Protein AF-A0A9E7B851-F1 (afdb_monomer)

Structure (mmCIF, N/CA/C/O backbone):
data_AF-A0A9E7B851-F1
#
_entry.id   AF-A0A9E7B851-F1
#
loop_
_atom_site.group_PDB
_atom_site.id
_atom_site.type_symbol
_atom_site.label_atom_id
_atom_site.label_alt_id
_atom_site.label_comp_id
_atom_site.label_asym_id
_atom_site.label_entity_id
_atom_site.label_seq_id
_atom_site.pdbx_PDB_ins_code
_atom_site.Cartn_x
_atom_site.Cartn_y
_atom_site.Cartn_z
_atom_site.occupancy
_atom_site.B_iso_or_equiv
_atom_site.auth_seq_id
_atom_site.auth_comp_id
_atom_site.auth_asym_id
_atom_site.auth_atom_id
_atom_site.pdbx_PDB_model_num
ATOM 1 N N . MET A 1 1 ? 47.899 -25.260 -92.571 1.00 43.72 1 MET A N 1
ATOM 2 C CA . MET A 1 1 ? 49.264 -25.811 -92.700 1.00 43.72 1 MET A CA 1
ATOM 3 C C . MET A 1 1 ? 50.251 -24.667 -92.902 1.00 43.72 1 MET A C 1
ATOM 5 O O . MET A 1 1 ? 50.322 -24.137 -94.000 1.00 43.72 1 MET A O 1
ATOM 9 N N . ARG A 1 2 ? 50.941 -24.254 -91.833 1.00 37.88 2 ARG A N 1
ATOM 10 C CA . ARG A 1 2 ? 52.312 -23.713 -91.815 1.00 37.88 2 ARG A CA 1
ATOM 11 C C . ARG A 1 2 ? 52.712 -23.526 -90.350 1.00 37.88 2 ARG A C 1
ATOM 13 O O . ARG A 1 2 ? 52.180 -22.683 -89.644 1.00 37.88 2 ARG A O 1
ATOM 20 N N . ILE A 1 3 ? 53.567 -24.443 -89.928 1.00 48.88 3 ILE A N 1
ATOM 21 C CA . ILE A 1 3 ? 54.342 -24.472 -88.689 1.00 48.88 3 ILE A CA 1
ATOM 22 C C . ILE A 1 3 ? 55.483 -23.463 -88.861 1.00 48.88 3 ILE A C 1
ATOM 24 O O . ILE A 1 3 ? 56.013 -23.424 -89.965 1.00 48.88 3 ILE A O 1
ATOM 28 N N . VAL A 1 4 ? 55.858 -22.703 -87.823 1.00 47.16 4 VAL A N 1
ATOM 29 C CA . VAL A 1 4 ? 57.248 -22.552 -87.331 1.00 47.16 4 VAL A CA 1
ATOM 30 C C . VAL A 1 4 ? 57.216 -21.927 -85.925 1.00 47.16 4 VAL A C 1
ATOM 32 O O . VAL A 1 4 ? 56.592 -20.903 -85.673 1.00 47.16 4 VAL A O 1
ATOM 35 N N . THR A 1 5 ? 57.899 -22.630 -85.031 1.00 54.62 5 THR A N 1
ATOM 36 C CA . THR A 1 5 ? 58.261 -22.415 -83.624 1.00 54.62 5 THR A CA 1
ATOM 37 C C . THR A 1 5 ? 59.409 -21.414 -83.425 1.00 54.62 5 THR A C 1
ATOM 39 O O . THR A 1 5 ? 60.306 -21.416 -84.259 1.00 54.62 5 THR A O 1
ATOM 42 N N . PHE A 1 6 ? 59.462 -20.701 -82.287 1.00 41.81 6 PHE A N 1
ATOM 43 C CA . PHE A 1 6 ? 60.641 -20.502 -81.393 1.00 41.81 6 PHE A CA 1
ATOM 44 C C . PHE A 1 6 ? 60.259 -19.499 -80.276 1.00 41.81 6 PHE A C 1
ATOM 46 O O . PHE A 1 6 ? 59.772 -18.416 -80.566 1.00 41.81 6 PHE A O 1
ATOM 53 N N . ALA A 1 7 ? 60.201 -19.925 -79.010 1.00 44.72 7 ALA A N 1
ATOM 54 C CA . ALA A 1 7 ? 61.268 -19.858 -77.996 1.00 44.72 7 ALA A CA 1
ATOM 55 C C . ALA A 1 7 ? 61.387 -18.482 -77.309 1.00 44.72 7 ALA A C 1
ATOM 57 O O . ALA A 1 7 ? 61.693 -17.480 -77.943 1.00 44.72 7 ALA A O 1
ATOM 58 N N . GLY A 1 8 ? 61.183 -18.459 -75.989 1.00 44.16 8 GLY A N 1
ATOM 59 C CA . GLY A 1 8 ? 61.351 -17.256 -75.174 1.00 44.16 8 GLY A CA 1
ATOM 60 C C . GLY A 1 8 ? 60.876 -17.449 -73.738 1.00 44.16 8 GLY A C 1
ATOM 61 O O . GLY A 1 8 ? 59.818 -16.965 -73.358 1.00 44.16 8 GLY A O 1
ATOM 62 N N . ILE A 1 9 ? 61.659 -18.189 -72.956 1.00 53.50 9 ILE A N 1
ATOM 63 C CA . ILE A 1 9 ? 61.587 -18.220 -71.492 1.00 53.50 9 ILE A CA 1
ATOM 64 C C . ILE A 1 9 ? 61.973 -16.827 -70.979 1.00 53.50 9 ILE A C 1
ATOM 66 O O . ILE A 1 9 ? 63.074 -16.369 -71.272 1.00 53.50 9 ILE A O 1
ATOM 70 N N . CYS A 1 10 ? 61.120 -16.178 -70.184 1.00 37.88 10 CYS A N 1
ATOM 71 C CA . CYS A 1 10 ? 61.582 -15.169 -69.233 1.00 37.88 10 CYS A CA 1
ATOM 72 C C . CYS A 1 10 ? 60.628 -15.070 -68.038 1.00 37.88 10 CYS A C 1
ATOM 74 O O . CYS A 1 10 ? 59.422 -14.886 -68.190 1.00 37.88 10 CYS A O 1
ATOM 76 N N . CYS A 1 11 ? 61.209 -15.250 -66.854 1.00 46.56 11 CYS A N 1
ATOM 77 C CA . CYS A 1 11 ? 60.605 -15.145 -65.536 1.00 46.56 11 CYS A CA 1
ATOM 78 C C . CYS A 1 11 ? 59.768 -13.878 -65.351 1.00 46.56 11 CYS A C 1
ATOM 80 O O . CYS A 1 11 ? 60.250 -12.787 -65.634 1.00 46.56 11 CYS A O 1
ATOM 82 N N . LEU A 1 12 ? 58.612 -14.015 -64.702 1.00 44.81 12 LEU A N 1
ATOM 83 C CA . LEU A 1 12 ? 58.167 -13.064 -63.682 1.00 44.81 12 LEU A CA 1
ATOM 84 C C . LEU A 1 12 ? 57.169 -13.766 -62.759 1.00 44.81 12 LEU A C 1
ATOM 86 O O . LEU A 1 12 ? 55.994 -13.947 -63.064 1.00 44.81 12 LEU A O 1
ATOM 90 N N . ILE A 1 13 ? 57.702 -14.201 -61.621 1.00 52.59 13 ILE A N 1
ATOM 91 C CA . ILE A 1 13 ? 56.947 -14.563 -60.428 1.00 52.59 13 ILE A CA 1
ATOM 92 C C . ILE A 1 13 ? 56.262 -13.275 -59.962 1.00 52.59 13 ILE A C 1
ATOM 94 O O . ILE A 1 13 ? 56.920 -12.401 -59.401 1.00 52.59 13 ILE A O 1
ATOM 98 N N . LEU A 1 14 ? 54.961 -13.135 -60.222 1.00 43.94 14 LEU A N 1
ATOM 99 C CA . LEU A 1 14 ? 54.139 -12.110 -59.587 1.00 43.94 14 LEU A CA 1
ATOM 100 C C . LEU A 1 14 ? 53.357 -12.778 -58.455 1.00 43.94 14 LEU A C 1
ATOM 102 O O . LEU A 1 14 ? 52.312 -13.396 -58.653 1.00 43.94 14 LEU A O 1
ATOM 106 N N . THR A 1 15 ? 53.934 -12.702 -57.260 1.00 55.31 15 THR A N 1
ATOM 107 C CA . THR A 1 15 ? 53.291 -13.037 -55.990 1.00 55.31 15 THR A CA 1
ATOM 108 C C . THR A 1 15 ? 52.002 -12.235 -55.837 1.00 55.31 15 THR A C 1
ATOM 110 O O . THR A 1 15 ? 52.036 -11.016 -55.668 1.00 55.31 15 THR A O 1
ATOM 113 N N . VAL A 1 16 ? 50.866 -12.929 -55.863 1.00 53.16 16 VAL A N 1
ATOM 114 C CA . VAL A 1 16 ? 49.578 -12.395 -55.419 1.00 53.16 16 VAL A CA 1
ATOM 115 C C . VAL A 1 16 ? 49.641 -12.270 -53.896 1.00 53.16 16 VAL A C 1
ATOM 117 O O . VAL A 1 16 ? 49.376 -13.226 -53.173 1.00 53.16 16 VAL A O 1
ATOM 120 N N . LEU A 1 17 ? 50.035 -11.097 -53.400 1.00 48.69 17 LEU A N 1
ATOM 121 C CA . LEU A 1 17 ? 49.740 -10.700 -52.028 1.00 48.69 17 LEU A CA 1
ATOM 122 C C . LEU A 1 17 ? 48.355 -10.057 -52.048 1.00 48.69 17 LEU A C 1
ATOM 124 O O . LEU A 1 17 ? 48.189 -8.918 -52.482 1.00 48.69 17 LEU A O 1
ATOM 128 N N . PHE A 1 18 ? 47.355 -10.823 -51.608 1.00 51.91 18 PHE A N 1
ATOM 129 C CA . PHE A 1 18 ? 46.073 -10.281 -51.181 1.00 51.91 18 PHE A CA 1
ATOM 130 C C . PHE A 1 18 ? 46.357 -9.256 -50.078 1.00 51.91 18 PHE A C 1
ATOM 132 O O . PHE A 1 18 ? 46.660 -9.609 -48.940 1.00 51.91 18 PHE A O 1
ATOM 139 N N . SER A 1 19 ? 46.323 -7.980 -50.461 1.00 49.62 19 SER A N 1
ATOM 140 C CA . SER A 1 19 ? 46.320 -6.845 -49.550 1.00 49.62 19 SER A CA 1
ATOM 141 C C . SER A 1 19 ? 45.168 -7.042 -48.573 1.00 49.62 19 SER A C 1
ATOM 143 O O . SER A 1 19 ? 44.009 -7.132 -48.979 1.00 49.62 19 SER A O 1
ATOM 145 N N . GLY A 1 20 ? 45.519 -7.187 -47.298 1.00 46.34 20 GLY A N 1
ATOM 146 C CA . GLY A 1 20 ? 44.596 -7.530 -46.232 1.00 46.34 20 GLY A CA 1
ATOM 147 C C . GLY A 1 20 ? 43.433 -6.550 -46.140 1.00 46.34 20 GLY A C 1
ATOM 148 O O . GLY A 1 20 ? 43.619 -5.336 -46.054 1.00 46.34 20 GLY A O 1
ATOM 149 N N . CYS A 1 21 ? 42.222 -7.097 -46.088 1.00 48.62 21 CYS A N 1
ATOM 150 C CA . CYS A 1 21 ? 41.137 -6.445 -45.380 1.00 48.62 21 CYS A CA 1
ATOM 151 C C . CYS A 1 21 ? 41.512 -6.435 -43.894 1.00 48.62 21 CYS A C 1
ATOM 153 O O . CYS A 1 21 ? 41.320 -7.432 -43.200 1.00 48.62 21 CYS A O 1
ATOM 155 N N . SER A 1 22 ? 42.038 -5.318 -43.392 1.00 45.19 22 SER A N 1
ATOM 156 C CA . SER A 1 22 ? 41.972 -5.027 -41.960 1.00 45.19 22 SER A CA 1
ATOM 157 C C . SER A 1 22 ? 40.518 -4.713 -41.624 1.00 45.19 22 SER A C 1
ATOM 159 O O . SER A 1 22 ? 40.107 -3.556 -41.583 1.00 45.19 22 SER A O 1
ATOM 161 N N . ALA A 1 23 ? 39.717 -5.759 -41.432 1.00 46.88 23 ALA A N 1
ATOM 162 C CA . ALA A 1 23 ? 38.494 -5.639 -40.663 1.00 46.88 23 ALA A CA 1
ATOM 163 C C . ALA A 1 23 ? 38.927 -5.350 -39.223 1.00 46.88 23 ALA A C 1
ATOM 165 O O . ALA A 1 23 ? 39.345 -6.248 -38.494 1.00 46.88 23 ALA A O 1
ATOM 166 N N . VAL A 1 24 ? 38.899 -4.073 -38.842 1.00 44.91 24 VAL A N 1
ATOM 167 C CA . VAL A 1 24 ? 38.892 -3.681 -37.435 1.00 44.91 24 VAL A CA 1
ATOM 168 C C . VAL A 1 24 ? 37.588 -4.236 -36.873 1.00 44.91 24 VAL A C 1
ATOM 170 O O . VAL A 1 24 ? 36.518 -3.665 -37.068 1.00 44.91 24 VAL A O 1
ATOM 173 N N . ILE A 1 25 ? 37.666 -5.424 -36.275 1.00 49.34 25 ILE A N 1
ATOM 174 C CA . ILE A 1 25 ? 36.605 -5.955 -35.430 1.00 49.34 25 ILE A CA 1
ATOM 175 C C . ILE A 1 25 ? 36.689 -5.123 -34.157 1.00 49.34 25 ILE A C 1
ATOM 177 O O . ILE A 1 25 ? 37.537 -5.371 -33.302 1.00 49.34 25 ILE A O 1
ATOM 181 N N . ASP A 1 26 ? 35.858 -4.089 -34.078 1.00 54.69 26 ASP A N 1
ATOM 182 C CA . ASP A 1 26 ? 35.649 -3.322 -32.856 1.00 54.69 26 ASP A CA 1
ATOM 183 C C . ASP A 1 26 ? 34.892 -4.244 -31.888 1.00 54.69 26 ASP A C 1
ATOM 185 O O . ASP A 1 26 ? 33.663 -4.321 -31.878 1.00 54.69 26 ASP A O 1
ATOM 189 N N . ALA A 1 27 ? 35.635 -5.091 -31.172 1.00 61.50 27 ALA A N 1
ATOM 190 C CA . ALA A 1 27 ? 35.062 -5.942 -30.145 1.00 61.50 27 ALA A CA 1
ATOM 191 C C . ALA A 1 27 ? 34.561 -5.022 -29.019 1.00 61.50 27 ALA A C 1
ATOM 193 O O . ALA A 1 27 ? 35.362 -4.238 -28.500 1.00 61.50 27 ALA A O 1
ATOM 194 N N . PRO A 1 28 ? 33.274 -5.080 -28.628 1.00 58.03 28 PRO A N 1
ATOM 195 C CA . PRO A 1 28 ? 32.777 -4.258 -27.535 1.00 58.03 28 PRO A CA 1
ATOM 196 C C . PRO A 1 28 ? 33.608 -4.559 -26.285 1.00 58.03 28 PRO A C 1
ATOM 198 O O . PRO A 1 28 ? 33.697 -5.701 -25.834 1.00 58.03 28 PRO A O 1
ATOM 201 N N . GLY A 1 29 ? 34.283 -3.530 -25.772 1.00 56.06 29 GLY A N 1
ATOM 202 C CA . GLY A 1 29 ? 35.161 -3.658 -24.616 1.00 56.06 29 GLY A CA 1
ATOM 203 C C . GLY A 1 29 ? 34.407 -4.109 -23.353 1.00 56.06 29 GLY A C 1
ATOM 204 O O . GLY A 1 29 ? 33.181 -3.984 -23.281 1.00 56.06 29 GLY A O 1
ATOM 205 N N . PRO A 1 30 ? 35.129 -4.577 -22.318 1.00 62.88 30 PRO A N 1
ATOM 206 C CA . PRO A 1 30 ? 34.550 -5.156 -21.097 1.00 62.88 30 PRO A CA 1
ATOM 207 C C . PRO A 1 30 ? 33.534 -4.242 -20.391 1.00 62.88 30 PRO A C 1
ATOM 209 O O . PRO A 1 30 ? 32.560 -4.727 -19.826 1.00 62.88 30 PRO A O 1
ATOM 212 N N . VAL A 1 31 ? 33.701 -2.922 -20.505 1.00 60.19 31 VAL A N 1
ATOM 213 C CA . VAL A 1 31 ? 32.823 -1.912 -19.893 1.00 60.19 31 VAL A CA 1
ATOM 214 C C . VAL A 1 31 ? 31.403 -1.915 -20.483 1.00 60.19 31 VAL A C 1
ATOM 216 O O . VAL A 1 31 ? 30.434 -1.688 -19.762 1.00 60.19 31 VAL A O 1
ATOM 219 N N . VAL A 1 32 ? 31.252 -2.175 -21.788 1.00 65.00 32 VAL A N 1
ATOM 220 C CA . VAL A 1 32 ? 29.928 -2.203 -22.444 1.00 65.00 32 VAL A CA 1
ATOM 221 C C . VAL A 1 32 ? 29.164 -3.461 -22.032 1.00 65.00 32 VAL A C 1
ATOM 223 O O . VAL A 1 32 ? 27.986 -3.383 -21.693 1.00 65.00 32 VAL A O 1
ATOM 226 N N . VAL A 1 33 ? 29.862 -4.598 -21.974 1.00 68.25 33 VAL A N 1
ATOM 227 C CA . VAL A 1 33 ? 29.297 -5.891 -21.559 1.00 68.25 33 VAL A CA 1
ATOM 228 C C . VAL A 1 33 ? 28.869 -5.868 -20.089 1.00 68.25 33 VAL A C 1
ATOM 230 O O . VAL A 1 33 ? 27.808 -6.381 -19.747 1.00 68.25 33 VAL A O 1
ATOM 233 N N . GLU A 1 34 ? 29.655 -5.241 -19.213 1.00 63.16 34 GLU A N 1
ATOM 234 C CA . GLU A 1 34 ? 29.337 -5.124 -17.786 1.00 63.16 34 GLU A CA 1
ATOM 235 C C . GLU A 1 34 ? 28.078 -4.280 -17.541 1.00 63.16 34 GLU A C 1
ATOM 237 O O . GLU A 1 34 ? 27.190 -4.693 -16.795 1.00 63.16 34 GLU A O 1
ATOM 242 N N . LYS A 1 35 ? 27.942 -3.146 -18.240 1.00 66.06 35 LYS A N 1
ATOM 243 C CA . LYS A 1 35 ? 26.763 -2.277 -18.127 1.00 66.06 35 LYS A CA 1
ATOM 244 C C . LYS A 1 35 ? 25.499 -2.912 -18.710 1.00 66.06 35 LYS A C 1
ATOM 246 O O . LYS A 1 35 ? 24.412 -2.728 -18.169 1.00 66.06 35 LYS A O 1
ATOM 251 N N . GLU A 1 36 ? 25.629 -3.660 -19.801 1.00 68.69 36 GLU A N 1
ATOM 252 C CA . GLU A 1 36 ? 24.503 -4.384 -20.389 1.00 68.69 36 GLU A CA 1
ATOM 253 C C . GLU A 1 36 ? 24.043 -5.529 -19.475 1.00 68.69 36 GLU A C 1
ATOM 255 O O . GLU A 1 36 ? 22.854 -5.635 -19.173 1.00 68.69 36 GLU A O 1
ATOM 260 N N . ASN A 1 37 ? 24.973 -6.303 -18.910 1.00 69.94 37 ASN A N 1
ATOM 261 C CA . ASN A 1 37 ? 24.654 -7.340 -17.926 1.00 69.94 37 ASN A CA 1
ATOM 262 C C . ASN A 1 37 ? 24.003 -6.768 -16.654 1.00 69.94 37 ASN A C 1
ATOM 264 O O . ASN A 1 37 ? 23.058 -7.364 -16.136 1.00 69.94 37 ASN A O 1
ATOM 268 N N . ALA A 1 38 ? 24.445 -5.592 -16.192 1.00 74.25 38 ALA A N 1
ATOM 269 C CA . ALA A 1 38 ? 23.885 -4.918 -15.019 1.00 74.25 38 ALA A CA 1
ATOM 270 C C . ALA A 1 38 ? 22.396 -4.550 -15.170 1.00 74.25 38 ALA A C 1
ATOM 272 O O . ALA A 1 38 ? 21.693 -4.441 -14.170 1.00 74.25 38 ALA A O 1
ATOM 273 N N . ILE A 1 39 ? 21.891 -4.397 -16.400 1.00 78.62 39 ILE A N 1
ATOM 274 C CA . ILE A 1 39 ? 20.470 -4.125 -16.684 1.00 78.62 39 ILE A CA 1
ATOM 275 C C . ILE A 1 39 ? 19.708 -5.422 -17.001 1.00 78.62 39 ILE A C 1
ATOM 277 O O . ILE A 1 39 ? 18.550 -5.581 -16.604 1.00 78.62 39 ILE A O 1
ATOM 281 N N . GLN A 1 40 ? 20.346 -6.361 -17.705 1.00 85.62 40 GLN A N 1
ATOM 282 C CA . GLN A 1 40 ? 19.715 -7.615 -18.126 1.00 85.62 40 GLN A CA 1
ATOM 283 C C . GLN A 1 40 ? 19.398 -8.548 -16.952 1.00 85.62 40 GLN A C 1
ATOM 285 O O . GLN A 1 40 ? 18.350 -9.195 -16.948 1.00 85.62 40 GLN A O 1
ATOM 290 N N . GLU A 1 41 ? 20.262 -8.617 -15.940 1.00 88.81 41 GLU A N 1
ATOM 291 C CA . GLU A 1 41 ? 20.046 -9.516 -14.800 1.00 88.81 41 GLU A CA 1
ATOM 292 C C . GLU A 1 41 ? 18.863 -9.099 -13.900 1.00 88.81 41 GLU A C 1
ATOM 294 O O . GLU A 1 41 ? 18.019 -9.956 -13.594 1.00 88.81 41 GLU A O 1
ATOM 299 N N . PRO A 1 42 ? 18.688 -7.808 -13.540 1.00 93.62 42 PRO A N 1
ATOM 300 C CA . PRO A 1 42 ? 17.473 -7.347 -12.870 1.00 93.62 42 PRO A CA 1
ATOM 301 C C . PRO A 1 42 ? 16.205 -7.621 -13.680 1.00 93.62 42 PRO A C 1
ATOM 303 O O . PRO A 1 42 ? 15.234 -8.147 -13.138 1.00 93.62 42 PRO A O 1
ATOM 306 N N . ARG A 1 43 ? 16.226 -7.339 -14.988 1.00 96.06 43 ARG A N 1
ATOM 307 C CA . ARG A 1 43 ? 15.095 -7.575 -15.897 1.00 96.06 43 ARG A CA 1
ATOM 308 C C . ARG A 1 43 ? 14.634 -9.033 -15.866 1.00 96.06 43 ARG A C 1
ATOM 310 O O . ARG A 1 43 ? 13.482 -9.292 -15.525 1.00 96.06 43 ARG A O 1
ATOM 317 N N . LYS A 1 44 ? 15.540 -9.986 -16.121 1.00 96.25 44 LYS A N 1
ATOM 318 C CA . LYS A 1 44 ? 15.226 -11.428 -16.078 1.00 96.25 44 LYS A CA 1
ATOM 319 C C . LYS A 1 44 ? 14.683 -11.855 -14.717 1.00 96.25 44 LYS A C 1
ATOM 321 O O . LYS A 1 44 ? 13.782 -12.689 -14.626 1.00 96.25 44 LYS A O 1
ATOM 326 N N . THR A 1 45 ? 15.237 -11.292 -13.643 1.00 97.38 45 THR A N 1
ATOM 327 C CA . THR A 1 45 ? 14.783 -11.577 -12.279 1.00 97.38 45 THR A CA 1
ATOM 328 C C . THR A 1 45 ? 13.339 -11.125 -12.073 1.00 97.38 45 THR A C 1
ATOM 330 O O . THR A 1 45 ? 12.531 -11.902 -11.563 1.00 97.38 45 THR A O 1
ATOM 333 N N . ILE A 1 46 ? 12.997 -9.909 -12.502 1.00 98.25 46 ILE A N 1
ATOM 334 C CA . ILE A 1 46 ? 11.644 -9.351 -12.392 1.00 98.25 46 ILE A CA 1
ATOM 335 C C . ILE A 1 46 ? 10.659 -10.154 -13.251 1.00 98.25 46 ILE A C 1
ATOM 337 O O . ILE A 1 46 ? 9.605 -10.548 -12.755 1.00 98.25 46 ILE A O 1
ATOM 341 N N . GLU A 1 47 ? 11.015 -10.474 -14.497 1.00 98.12 47 GLU A N 1
ATOM 342 C CA . GLU A 1 47 ? 10.192 -11.292 -15.402 1.00 98.12 47 GLU A CA 1
ATOM 343 C C . GLU A 1 47 ? 9.863 -12.660 -14.796 1.00 98.12 47 GLU A C 1
ATOM 345 O O . GLU A 1 47 ? 8.705 -13.085 -14.783 1.00 98.12 47 GLU A O 1
ATOM 350 N N . ARG A 1 48 ? 10.865 -13.333 -14.219 1.00 98.44 48 ARG A N 1
ATOM 351 C CA . ARG A 1 48 ? 10.667 -14.608 -13.523 1.00 98.44 48 ARG A CA 1
ATOM 352 C C . ARG A 1 48 ? 9.712 -14.460 -12.336 1.00 98.44 48 ARG A C 1
ATOM 354 O O . ARG A 1 48 ? 8.794 -15.263 -12.189 1.00 98.44 48 ARG A O 1
ATOM 361 N N . LEU A 1 49 ? 9.891 -13.433 -11.504 1.00 98.56 49 LEU A N 1
ATOM 362 C CA . LEU A 1 49 ? 9.024 -13.187 -10.345 1.00 98.56 49 LEU A CA 1
ATOM 363 C C . LEU A 1 49 ? 7.579 -12.875 -10.761 1.00 98.56 49 LEU A C 1
ATOM 365 O O . LEU A 1 49 ? 6.638 -13.334 -10.109 1.00 98.56 49 LEU A O 1
ATOM 369 N N . LEU A 1 50 ? 7.387 -12.148 -11.865 1.00 97.94 50 LEU A N 1
ATOM 370 C CA . LEU A 1 50 ? 6.071 -11.906 -12.456 1.00 97.94 50 LEU A CA 1
ATOM 371 C C . LEU A 1 50 ? 5.425 -13.210 -12.945 1.00 97.94 50 LEU A C 1
ATOM 373 O O . LEU A 1 50 ? 4.243 -13.435 -12.660 1.00 97.94 50 LEU A O 1
ATOM 377 N N . ALA A 1 51 ? 6.184 -14.078 -13.618 1.00 97.62 51 ALA A N 1
ATOM 378 C CA . ALA A 1 51 ? 5.710 -15.383 -14.085 1.00 97.62 51 ALA A CA 1
ATOM 379 C C . ALA A 1 51 ? 5.312 -16.314 -12.925 1.00 97.62 51 ALA A C 1
ATOM 381 O O . ALA A 1 51 ? 4.311 -17.021 -13.008 1.00 97.62 51 ALA A O 1
ATOM 382 N N . GLU A 1 52 ? 6.037 -16.255 -11.807 1.00 97.38 52 GLU A N 1
ATOM 383 C CA . GLU A 1 52 ? 5.721 -16.981 -10.567 1.00 97.38 52 GLU A CA 1
ATOM 384 C C . GLU A 1 52 ? 4.523 -16.387 -9.801 1.00 97.38 52 GLU A C 1
ATOM 386 O O . GLU A 1 52 ? 4.075 -16.953 -8.806 1.00 97.38 52 GLU A O 1
ATOM 391 N N . GLY A 1 53 ? 4.018 -15.220 -10.214 1.00 95.31 53 GLY A N 1
ATOM 392 C CA . GLY A 1 53 ? 2.975 -14.487 -9.493 1.00 95.31 53 GLY A CA 1
ATOM 393 C C . GLY A 1 53 ? 3.451 -13.821 -8.200 1.00 95.31 53 GLY A C 1
ATOM 394 O O . GLY A 1 53 ? 2.634 -13.308 -7.436 1.00 95.31 53 GLY A O 1
ATOM 395 N N . SER A 1 54 ? 4.764 -13.768 -7.969 1.00 97.50 54 SER A N 1
ATOM 396 C CA . SER A 1 54 ? 5.395 -13.132 -6.811 1.00 97.50 54 SER A CA 1
ATOM 397 C C . SER A 1 54 ? 5.475 -11.610 -6.982 1.00 97.50 54 SER A C 1
ATOM 399 O O . SER A 1 54 ? 6.559 -11.029 -6.984 1.00 97.50 54 SER A O 1
ATOM 401 N N . LEU A 1 55 ? 4.321 -10.953 -7.123 1.00 98.06 55 LEU A N 1
ATOM 402 C CA . LEU A 1 55 ? 4.227 -9.534 -7.485 1.00 98.06 55 LEU A CA 1
ATOM 403 C C . LEU A 1 55 ? 4.960 -8.601 -6.511 1.00 98.06 55 LEU A C 1
ATOM 405 O O . LEU A 1 55 ? 5.661 -7.699 -6.953 1.00 98.06 55 LEU A O 1
ATOM 409 N N . VAL A 1 56 ? 4.853 -8.840 -5.201 1.00 98.19 56 VAL A N 1
ATOM 410 C CA . VAL A 1 56 ? 5.545 -8.014 -4.194 1.00 98.19 56 VAL A CA 1
ATOM 411 C C . VAL A 1 56 ? 7.060 -8.104 -4.352 1.00 98.19 56 VAL A C 1
ATOM 413 O O . VAL A 1 56 ? 7.737 -7.086 -4.385 1.00 98.19 56 VAL A O 1
ATOM 416 N N . LYS A 1 57 ? 7.587 -9.314 -4.565 1.00 98.50 57 LYS A N 1
ATOM 417 C CA . LYS A 1 57 ? 9.020 -9.507 -4.813 1.00 98.50 57 LYS A CA 1
ATOM 418 C C . LYS A 1 57 ? 9.457 -8.873 -6.133 1.00 98.50 57 LYS A C 1
ATOM 420 O O . LYS A 1 57 ? 10.572 -8.379 -6.218 1.00 98.50 57 LYS A O 1
ATOM 425 N N . ALA A 1 58 ? 8.606 -8.911 -7.161 1.00 98.56 58 ALA A N 1
ATOM 426 C CA . ALA A 1 58 ? 8.883 -8.257 -8.437 1.00 98.56 58 ALA A CA 1
ATOM 427 C C . ALA A 1 58 ? 8.977 -6.729 -8.273 1.00 98.56 58 ALA A C 1
ATOM 429 O O . ALA A 1 58 ? 9.890 -6.118 -8.820 1.00 98.56 58 ALA A O 1
ATOM 430 N N . HIS A 1 59 ? 8.084 -6.132 -7.475 1.00 98.50 59 HIS A N 1
ATOM 431 C CA . HIS A 1 59 ? 8.137 -4.713 -7.105 1.00 98.50 59 HIS A CA 1
ATOM 432 C C . HIS A 1 59 ? 9.387 -4.365 -6.298 1.00 98.50 59 HIS A C 1
ATOM 434 O O . HIS A 1 59 ? 10.079 -3.415 -6.653 1.00 98.50 59 HIS A O 1
ATOM 440 N N . ASP A 1 60 ? 9.731 -5.163 -5.285 1.00 98.19 60 ASP A N 1
ATOM 441 C CA . ASP A 1 60 ? 10.958 -4.964 -4.509 1.00 98.19 60 ASP A CA 1
ATOM 442 C C . ASP A 1 60 ? 12.204 -5.037 -5.406 1.00 98.19 60 ASP A C 1
ATOM 444 O O . ASP A 1 60 ? 13.046 -4.146 -5.361 1.00 98.19 60 ASP A O 1
ATOM 448 N N . ALA A 1 61 ? 12.290 -6.039 -6.289 1.00 98.00 61 ALA A N 1
ATOM 449 C CA . ALA A 1 61 ? 13.401 -6.173 -7.231 1.00 98.00 61 ALA A CA 1
ATOM 450 C C . ALA A 1 61 ? 13.488 -4.990 -8.213 1.00 98.00 61 ALA A C 1
ATOM 452 O O . ALA A 1 61 ? 14.586 -4.529 -8.521 1.00 98.00 61 ALA A O 1
ATOM 453 N N . LEU A 1 62 ? 12.346 -4.480 -8.687 1.00 97.88 62 LEU A N 1
ATOM 454 C CA . LEU A 1 62 ? 12.289 -3.291 -9.536 1.00 97.88 62 LEU A CA 1
ATOM 455 C C . LEU A 1 62 ? 12.762 -2.039 -8.784 1.00 97.88 62 LEU A C 1
ATOM 457 O O . LEU A 1 62 ? 13.599 -1.302 -9.306 1.00 97.88 62 LEU A O 1
ATOM 461 N N . ARG A 1 63 ? 12.269 -1.815 -7.558 1.00 97.44 63 ARG A N 1
ATOM 462 C CA . ARG A 1 63 ? 12.707 -0.709 -6.691 1.00 97.44 63 ARG A CA 1
ATOM 463 C C . ARG A 1 63 ? 14.212 -0.751 -6.486 1.00 97.44 63 ARG A C 1
ATOM 465 O O . ARG A 1 63 ? 14.874 0.268 -6.651 1.00 97.44 63 ARG A O 1
ATOM 472 N N . ASP A 1 64 ? 14.734 -1.915 -6.117 1.00 96.25 64 ASP A N 1
ATOM 473 C CA . ASP A 1 64 ? 16.144 -2.086 -5.790 1.00 96.25 64 ASP A CA 1
ATOM 474 C C . ASP A 1 64 ? 17.021 -1.858 -7.035 1.00 96.25 64 ASP A C 1
ATOM 476 O O . ASP A 1 64 ? 18.058 -1.203 -6.946 1.00 96.25 64 ASP A O 1
ATOM 480 N N . ALA A 1 65 ? 16.571 -2.300 -8.217 1.00 95.44 65 ALA A N 1
ATOM 481 C CA . ALA A 1 65 ? 17.260 -2.044 -9.481 1.00 95.44 65 ALA A CA 1
ATOM 482 C C . ALA A 1 65 ? 17.315 -0.546 -9.832 1.00 95.44 65 ALA A C 1
ATOM 484 O O . ALA A 1 65 ? 18.378 -0.046 -10.200 1.00 95.44 65 ALA A O 1
ATOM 485 N N . ILE A 1 66 ? 16.192 0.171 -9.692 1.00 94.62 66 ILE A N 1
ATOM 486 C CA . ILE A 1 66 ? 16.109 1.621 -9.954 1.00 94.62 66 ILE A CA 1
ATOM 487 C C . ILE A 1 66 ? 16.890 2.431 -8.909 1.00 94.62 66 ILE A C 1
ATOM 489 O O . ILE A 1 66 ? 17.441 3.483 -9.221 1.00 94.62 66 ILE A O 1
ATOM 493 N N . GLY A 1 67 ? 16.937 1.957 -7.661 1.00 92.19 67 GLY A N 1
ATOM 494 C CA . GLY A 1 67 ? 17.731 2.564 -6.591 1.00 92.19 67 GLY A CA 1
ATOM 495 C C . GLY A 1 67 ? 19.244 2.390 -6.760 1.00 92.19 67 GLY A C 1
ATOM 496 O O . GLY A 1 67 ? 20.005 3.099 -6.103 1.00 92.19 67 GLY A O 1
ATOM 497 N N . GLY A 1 68 ? 19.670 1.457 -7.617 1.00 89.62 68 GLY A N 1
ATOM 498 C CA . GLY A 1 68 ? 21.055 1.267 -8.037 1.00 89.62 68 GLY A CA 1
ATOM 499 C C . GLY A 1 68 ? 21.366 2.010 -9.338 1.00 89.62 68 GLY A C 1
ATOM 500 O O . GLY A 1 68 ? 21.187 3.222 -9.437 1.00 89.62 68 GLY A O 1
ATOM 501 N N . ASP A 1 69 ? 21.842 1.269 -10.341 1.00 86.38 69 ASP A N 1
ATOM 502 C CA . ASP A 1 69 ? 22.331 1.835 -11.606 1.00 86.38 69 ASP A CA 1
ATOM 503 C C . ASP A 1 69 ? 21.299 1.804 -12.747 1.00 86.38 69 ASP A C 1
ATOM 505 O O . ASP A 1 69 ? 21.522 2.408 -13.804 1.00 86.38 69 ASP A O 1
ATOM 509 N N . ALA A 1 70 ? 20.177 1.090 -12.580 1.00 90.69 70 ALA A N 1
ATOM 510 C CA . ALA A 1 70 ? 19.163 1.011 -13.622 1.00 90.69 70 ALA A CA 1
ATOM 511 C C . ALA A 1 70 ? 18.317 2.290 -13.652 1.00 90.69 70 ALA A C 1
ATOM 513 O O . ALA A 1 70 ? 17.910 2.833 -12.631 1.00 90.69 70 ALA A O 1
ATOM 514 N N . SER A 1 71 ? 17.993 2.757 -14.854 1.00 91.31 71 SER A N 1
ATOM 515 C CA . SER A 1 71 ? 17.024 3.839 -15.037 1.00 91.31 71 SER A CA 1
ATOM 516 C C . SER A 1 71 ? 15.610 3.283 -15.211 1.00 91.31 71 SER A C 1
ATOM 518 O O . SER A 1 71 ? 15.439 2.169 -15.718 1.00 91.31 71 SER A O 1
ATOM 520 N N . GLU A 1 72 ? 14.592 4.089 -14.895 1.00 91.94 72 GLU A N 1
ATOM 521 C CA . GLU A 1 72 ? 13.191 3.742 -15.179 1.00 91.94 72 GLU A CA 1
ATOM 522 C C . GLU A 1 72 ? 13.013 3.355 -16.664 1.00 91.94 72 GLU A C 1
ATOM 524 O O . GLU A 1 72 ? 12.407 2.337 -16.986 1.00 91.94 72 GLU A O 1
ATOM 529 N N . THR A 1 73 ? 13.629 4.112 -17.582 1.00 91.19 73 THR A N 1
ATOM 530 C CA . THR A 1 73 ? 13.528 3.880 -19.031 1.00 91.19 73 THR A CA 1
ATOM 531 C C . THR A 1 73 ? 14.199 2.579 -19.483 1.00 91.19 73 THR A C 1
ATOM 533 O O . THR A 1 73 ? 13.694 1.916 -20.384 1.00 91.19 73 THR A O 1
ATOM 536 N N . SER A 1 74 ? 15.315 2.169 -18.867 1.00 92.69 74 SER A N 1
ATOM 537 C CA . SER A 1 74 ? 15.995 0.908 -19.225 1.00 92.69 74 SER A CA 1
ATOM 538 C C . SER A 1 74 ? 15.215 -0.351 -18.826 1.00 92.69 74 SER A C 1
ATOM 540 O O . SER A 1 74 ? 15.470 -1.431 -19.361 1.00 92.69 74 SER A O 1
ATOM 542 N N . LEU A 1 75 ? 14.257 -0.215 -17.908 1.00 95.12 75 LEU A N 1
ATOM 543 C CA . LEU A 1 75 ? 13.387 -1.290 -17.426 1.00 95.12 75 LEU A CA 1
ATOM 544 C C . LEU A 1 75 ? 11.911 -1.027 -17.763 1.00 95.12 75 LEU A C 1
ATOM 546 O O . LEU A 1 75 ? 11.032 -1.576 -17.109 1.00 95.12 75 LEU A O 1
ATOM 550 N N . ALA A 1 76 ? 11.630 -0.188 -18.766 1.00 95.44 76 ALA A N 1
ATOM 551 C CA . ALA A 1 76 ? 10.298 0.368 -18.999 1.00 95.44 76 ALA A CA 1
ATOM 552 C C . ALA A 1 76 ? 9.175 -0.678 -19.122 1.00 95.44 76 ALA A C 1
ATOM 554 O O . ALA A 1 76 ? 8.089 -0.492 -18.586 1.00 95.44 76 ALA A O 1
ATOM 555 N N . ASP A 1 77 ? 9.446 -1.794 -19.790 1.00 95.88 77 ASP A N 1
ATOM 556 C CA . ASP A 1 77 ? 8.490 -2.875 -20.014 1.00 95.88 77 ASP A CA 1
ATOM 557 C C . ASP A 1 77 ? 8.166 -3.666 -18.742 1.00 95.88 77 ASP A C 1
ATOM 559 O O . ASP A 1 77 ? 6.999 -3.946 -18.467 1.00 95.88 77 ASP A O 1
ATOM 563 N N . VAL A 1 78 ? 9.175 -4.027 -17.944 1.00 97.56 78 VAL A N 1
ATOM 564 C CA . VAL A 1 78 ? 8.941 -4.719 -16.666 1.00 97.56 78 VAL A CA 1
ATOM 565 C C . VAL A 1 78 ? 8.382 -3.765 -15.611 1.00 97.56 78 VAL A C 1
ATOM 567 O O . VAL A 1 78 ? 7.590 -4.185 -14.772 1.00 97.56 78 VAL A O 1
ATOM 570 N N . TYR A 1 79 ? 8.724 -2.478 -15.697 1.00 98.00 79 TYR A N 1
ATOM 571 C CA . TYR A 1 79 ? 8.153 -1.416 -14.877 1.00 98.00 79 TYR A CA 1
ATOM 572 C C . TYR A 1 79 ? 6.646 -1.315 -15.090 1.00 98.00 79 TYR A C 1
ATOM 574 O O . TYR A 1 79 ? 5.874 -1.449 -14.141 1.00 98.00 79 TYR A O 1
ATOM 582 N N . GLU A 1 80 ? 6.229 -1.118 -16.344 1.00 97.94 80 GLU A N 1
ATOM 583 C CA . GLU A 1 80 ? 4.820 -1.021 -16.722 1.00 97.94 80 GLU A CA 1
ATOM 584 C C . GLU A 1 80 ? 4.040 -2.256 -16.253 1.00 97.94 80 GLU A C 1
ATOM 586 O O . GLU A 1 80 ? 2.970 -2.127 -15.659 1.00 97.94 80 GLU A O 1
ATOM 591 N N . GLN A 1 81 ? 4.595 -3.457 -16.456 1.00 98.25 81 GLN A N 1
ATOM 592 C CA . GLN A 1 81 ? 3.963 -4.706 -16.030 1.00 98.25 81 GLN A CA 1
ATOM 593 C C . GLN A 1 81 ? 3.773 -4.798 -14.513 1.00 98.25 81 GLN A C 1
ATOM 595 O O . GLN A 1 81 ? 2.700 -5.204 -14.062 1.00 98.25 81 GLN A O 1
ATOM 600 N N . VAL A 1 82 ? 4.794 -4.454 -13.722 1.00 98.62 82 VAL A N 1
ATOM 601 C CA . VAL A 1 82 ? 4.714 -4.484 -12.254 1.00 98.62 82 VAL A CA 1
ATOM 602 C C . VAL A 1 82 ? 3.661 -3.495 -11.760 1.00 98.62 82 VAL A C 1
ATOM 604 O O . VAL A 1 82 ? 2.748 -3.895 -11.035 1.00 98.62 82 VAL A O 1
ATOM 607 N N . GLU A 1 83 ? 3.744 -2.235 -12.187 1.00 98.44 83 GLU A N 1
ATOM 608 C CA . GLU A 1 83 ? 2.852 -1.167 -11.727 1.00 98.44 83 GLU A CA 1
ATOM 609 C C . GLU A 1 83 ? 1.397 -1.414 -12.137 1.00 98.44 83 GLU A C 1
ATOM 611 O O . GLU A 1 83 ? 0.502 -1.426 -11.290 1.00 98.44 83 GLU A O 1
ATOM 616 N N . ASN A 1 84 ? 1.133 -1.722 -13.410 1.00 98.50 84 ASN A N 1
ATOM 617 C CA . ASN A 1 84 ? -0.235 -1.978 -13.864 1.00 98.50 84 ASN A CA 1
ATOM 618 C C . ASN A 1 84 ? -0.833 -3.237 -13.214 1.00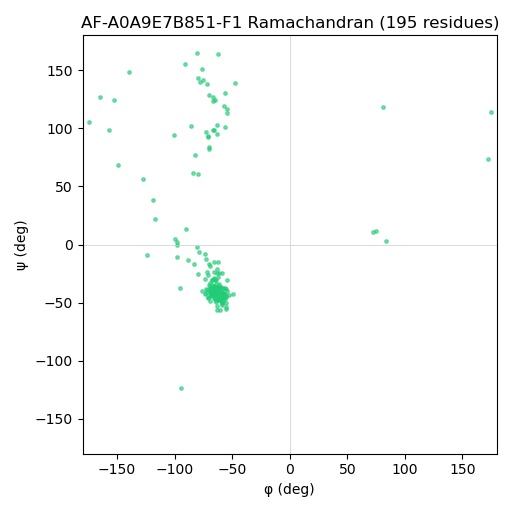 98.50 84 ASN A C 1
ATOM 620 O O . ASN A 1 84 ? -2.040 -3.290 -12.957 1.00 98.50 84 ASN A O 1
ATOM 624 N N . ARG A 1 85 ? -0.011 -4.242 -12.877 1.00 98.56 85 ARG A N 1
ATOM 625 C CA . ARG A 1 85 ? -0.482 -5.419 -12.137 1.00 98.56 85 ARG A CA 1
ATOM 626 C C . ARG A 1 85 ? -0.764 -5.103 -10.668 1.00 98.56 85 ARG A C 1
ATOM 628 O O . ARG A 1 85 ? -1.764 -5.605 -10.158 1.00 98.56 85 ARG A O 1
ATOM 635 N N . LEU A 1 86 ? 0.041 -4.265 -10.008 1.00 98.75 86 LEU A N 1
ATOM 636 C CA . LEU A 1 86 ? -0.250 -3.763 -8.657 1.00 98.75 86 LEU A CA 1
ATOM 637 C C . LEU A 1 86 ? -1.578 -3.008 -8.632 1.00 98.75 86 LEU A C 1
ATOM 639 O O . LEU A 1 86 ? -2.446 -3.342 -7.830 1.00 98.75 86 LEU A O 1
ATOM 643 N N . LEU A 1 87 ? -1.774 -2.065 -9.555 1.00 98.75 87 LEU A N 1
ATOM 644 C CA . LEU A 1 87 ? -3.016 -1.297 -9.676 1.00 98.75 87 LEU A CA 1
ATOM 645 C C . LEU A 1 87 ? -4.223 -2.206 -9.962 1.00 98.75 87 LEU A C 1
ATOM 647 O O . LEU A 1 87 ? -5.295 -2.028 -9.382 1.00 98.75 87 LEU A O 1
ATOM 651 N N . GLY A 1 88 ? -4.046 -3.235 -10.797 1.00 98.69 88 GLY A N 1
ATOM 652 C CA . GLY A 1 88 ? -5.085 -4.222 -11.090 1.00 98.69 88 GLY A CA 1
ATOM 653 C C . GLY A 1 88 ? -5.416 -5.171 -9.927 1.00 98.69 88 GLY A C 1
ATOM 654 O O . GLY A 1 88 ? -6.571 -5.577 -9.782 1.00 98.69 88 GLY A O 1
ATOM 655 N N . GLU A 1 89 ? -4.440 -5.566 -9.104 1.00 98.69 89 GLU A N 1
ATOM 656 C CA . GLU A 1 89 ? -4.688 -6.320 -7.862 1.00 98.69 89 GLU A CA 1
ATOM 657 C C . GLU A 1 89 ? -5.334 -5.428 -6.793 1.00 98.69 89 GLU A C 1
ATOM 659 O O . GLU A 1 89 ? -6.262 -5.870 -6.115 1.00 98.69 89 GLU A O 1
ATOM 664 N N . ALA A 1 90 ? -4.912 -4.164 -6.693 1.00 98.81 90 ALA A N 1
ATOM 665 C CA . ALA A 1 90 ? -5.496 -3.183 -5.787 1.00 98.81 90 ALA A CA 1
ATOM 666 C C . ALA A 1 90 ? -6.990 -2.981 -6.075 1.00 98.81 90 ALA A C 1
ATOM 668 O O . ALA A 1 90 ? -7.818 -3.200 -5.193 1.00 98.81 90 ALA A O 1
ATOM 669 N N . ALA A 1 91 ? -7.344 -2.702 -7.334 1.00 98.75 91 ALA A N 1
ATOM 670 C CA . ALA A 1 91 ? -8.734 -2.526 -7.755 1.00 98.75 91 ALA A CA 1
ATOM 671 C C . ALA A 1 91 ? -9.581 -3.797 -7.545 1.00 98.75 91 ALA A C 1
ATOM 673 O O . ALA A 1 91 ? -10.753 -3.728 -7.174 1.00 98.75 91 ALA A O 1
ATOM 674 N N . ARG A 1 92 ? -8.998 -4.989 -7.743 1.00 98.81 92 ARG A N 1
ATOM 675 C CA . ARG A 1 92 ? -9.681 -6.264 -7.458 1.00 98.81 92 ARG A CA 1
ATOM 676 C C . ARG A 1 92 ? -9.905 -6.494 -5.967 1.00 98.81 92 ARG A C 1
ATOM 678 O O . ARG A 1 92 ? -10.933 -7.062 -5.604 1.00 98.81 92 ARG A O 1
ATOM 685 N N . ALA A 1 93 ? -8.949 -6.122 -5.120 1.00 98.81 93 ALA A N 1
ATOM 686 C CA . ALA A 1 93 ? -9.098 -6.197 -3.672 1.00 98.81 93 ALA A CA 1
ATOM 687 C C . ALA A 1 93 ? -10.156 -5.198 -3.181 1.00 98.81 93 ALA A C 1
ATOM 689 O O . ALA A 1 93 ? -11.027 -5.576 -2.399 1.00 98.81 93 ALA A O 1
ATOM 690 N N . GLU A 1 94 ? -10.143 -3.975 -3.714 1.00 98.50 94 GLU A N 1
ATOM 691 C CA . GLU A 1 94 ? -11.133 -2.931 -3.437 1.00 98.50 94 GLU A CA 1
ATOM 692 C C . GLU A 1 94 ? -12.545 -3.401 -3.806 1.00 98.50 94 GLU A C 1
ATOM 694 O O . GLU A 1 94 ? -13.441 -3.385 -2.968 1.00 98.50 94 GLU A O 1
ATOM 699 N N . GLY A 1 95 ? -12.733 -3.947 -5.014 1.00 98.50 95 GLY A N 1
ATOM 700 C CA . GLY A 1 95 ? -14.025 -4.484 -5.457 1.00 98.50 95 GLY A CA 1
ATOM 701 C C . GLY A 1 95 ? -14.550 -5.665 -4.625 1.00 98.50 95 GLY A C 1
ATOM 702 O O . GLY A 1 95 ? -15.728 -6.001 -4.716 1.00 98.50 95 GLY A O 1
ATOM 703 N N . LYS A 1 96 ? -13.697 -6.293 -3.804 1.00 98.56 96 LYS A N 1
ATOM 704 C CA . LYS A 1 96 ? -14.067 -7.346 -2.841 1.00 98.56 96 LYS A CA 1
ATOM 705 C C . LYS A 1 96 ? -14.253 -6.821 -1.412 1.00 98.56 96 LYS A C 1
ATOM 707 O O . LYS A 1 96 ? -14.528 -7.616 -0.519 1.00 98.56 96 LYS A O 1
ATOM 712 N N . GLY A 1 97 ? -14.072 -5.522 -1.178 1.00 98.25 97 GLY A N 1
ATOM 713 C CA . GLY A 1 97 ? -14.100 -4.911 0.152 1.00 98.25 97 GLY A CA 1
ATOM 714 C C . GLY A 1 97 ? -12.849 -5.179 0.996 1.00 98.25 97 GLY A C 1
ATOM 715 O O . GLY A 1 97 ? -12.837 -4.898 2.191 1.00 98.25 97 GLY A O 1
ATOM 716 N N . HIS A 1 98 ? -11.776 -5.717 0.407 1.00 98.62 98 HIS A N 1
ATOM 717 C CA . HIS A 1 98 ? -10.500 -5.942 1.095 1.00 98.62 98 HIS A CA 1
ATOM 718 C C . HIS A 1 98 ? -9.646 -4.665 1.079 1.00 98.62 98 HIS A C 1
ATOM 720 O O . HIS A 1 98 ? -8.560 -4.630 0.494 1.00 98.62 98 HIS A O 1
ATOM 726 N N . PHE A 1 99 ? -10.160 -3.597 1.692 1.00 98.75 99 PHE A N 1
ATOM 727 C CA . PHE A 1 99 ? -9.571 -2.252 1.647 1.00 98.75 99 PHE A CA 1
ATOM 728 C C . PHE A 1 99 ? -8.169 -2.170 2.259 1.00 98.75 99 PHE A C 1
ATOM 730 O O . PHE A 1 99 ? -7.342 -1.380 1.814 1.00 98.75 99 PHE A O 1
ATOM 737 N N . ASP A 1 100 ? -7.853 -3.038 3.219 1.00 98.62 100 ASP A N 1
ATOM 738 C CA . ASP A 1 100 ? -6.506 -3.163 3.771 1.00 98.62 100 ASP A CA 1
ATOM 739 C C . ASP A 1 100 ? -5.504 -3.653 2.708 1.00 98.62 100 ASP A C 1
ATOM 741 O O . ASP A 1 100 ? -4.395 -3.137 2.584 1.00 98.62 100 ASP A O 1
ATOM 745 N N . THR A 1 101 ? -5.906 -4.643 1.909 1.00 98.75 101 THR A N 1
ATOM 746 C CA . THR A 1 101 ? -5.086 -5.219 0.840 1.00 98.75 101 THR A CA 1
ATOM 747 C C . THR A 1 101 ? -4.989 -4.266 -0.343 1.00 98.75 101 THR A C 1
ATOM 749 O O . THR A 1 101 ? -3.896 -4.063 -0.870 1.00 98.75 101 THR A O 1
ATOM 752 N N . ALA A 1 102 ? -6.108 -3.647 -0.722 1.00 98.88 102 ALA A N 1
ATOM 753 C CA . ALA A 1 102 ? -6.149 -2.640 -1.774 1.00 98.88 102 ALA A CA 1
ATOM 754 C C . ALA A 1 102 ? -5.227 -1.458 -1.449 1.00 98.88 102 ALA A C 1
ATOM 756 O O . ALA A 1 102 ? -4.347 -1.131 -2.245 1.00 98.88 102 ALA A O 1
ATOM 757 N N . GLY A 1 103 ? -5.352 -0.895 -0.241 1.00 98.81 103 GLY A N 1
ATOM 758 C CA . GLY A 1 103 ? -4.529 0.216 0.225 1.00 98.81 103 GLY A CA 1
ATOM 759 C C . GLY A 1 103 ? -3.034 -0.095 0.170 1.00 98.81 103 GLY A C 1
ATOM 760 O O . GLY A 1 103 ? -2.255 0.727 -0.312 1.00 98.81 103 GLY A O 1
ATOM 761 N N . ARG A 1 104 ? -2.618 -1.306 0.576 1.00 98.81 104 ARG A N 1
ATOM 762 C CA . ARG A 1 104 ? -1.211 -1.742 0.478 1.00 98.81 104 ARG A CA 1
ATOM 763 C C . ARG A 1 104 ? -0.705 -1.760 -0.964 1.00 98.81 104 ARG A C 1
ATOM 765 O O . ARG A 1 104 ? 0.373 -1.230 -1.218 1.00 98.81 104 ARG A O 1
ATOM 772 N N . PHE A 1 105 ? -1.468 -2.312 -1.907 1.00 98.88 105 PHE A N 1
ATOM 773 C CA . PHE A 1 105 ? -1.049 -2.332 -3.311 1.00 98.88 105 PHE A CA 1
ATOM 774 C C . PHE A 1 105 ? -1.025 -0.935 -3.942 1.00 98.88 105 PHE A C 1
ATOM 776 O O . PHE A 1 105 ? -0.057 -0.610 -4.628 1.00 98.88 105 PHE A O 1
ATOM 783 N N . TYR A 1 106 ? -2.010 -0.077 -3.653 1.00 98.88 106 TYR A N 1
ATOM 784 C CA . TYR A 1 106 ? -1.968 1.320 -4.093 1.00 98.88 106 TYR A CA 1
ATOM 785 C C . TYR A 1 106 ? -0.766 2.069 -3.515 1.00 98.88 106 TYR A C 1
ATOM 787 O O . TYR A 1 106 ? -0.091 2.802 -4.234 1.00 98.88 106 TYR A O 1
ATOM 795 N N . ARG A 1 107 ? -0.439 1.851 -2.235 1.00 98.75 107 ARG A N 1
ATOM 796 C CA . ARG A 1 107 ? 0.741 2.451 -1.604 1.00 98.75 107 ARG A CA 1
ATOM 797 C C . ARG A 1 107 ? 2.046 1.978 -2.243 1.00 98.75 107 ARG A C 1
ATOM 799 O O . ARG A 1 107 ? 2.953 2.792 -2.404 1.00 98.75 107 ARG A O 1
ATOM 806 N N . MET A 1 108 ? 2.154 0.698 -2.597 1.00 98.62 108 MET A N 1
ATOM 807 C CA . MET A 1 108 ? 3.327 0.173 -3.304 1.00 98.62 108 MET A CA 1
ATOM 808 C C . MET A 1 108 ? 3.502 0.837 -4.671 1.00 98.62 108 MET A C 1
ATOM 810 O O . MET A 1 108 ? 4.600 1.311 -4.961 1.00 98.62 108 MET A O 1
ATOM 814 N N . ALA A 1 109 ? 2.420 0.930 -5.451 1.00 98.56 109 ALA A N 1
ATOM 815 C CA . ALA A 1 109 ? 2.426 1.593 -6.753 1.00 98.56 109 ALA A CA 1
ATOM 816 C C . ALA A 1 109 ? 2.808 3.080 -6.632 1.00 98.56 109 ALA A C 1
ATOM 818 O O . ALA A 1 109 ? 3.688 3.581 -7.326 1.00 98.56 109 ALA A O 1
ATOM 819 N N . LEU A 1 110 ? 2.235 3.791 -5.652 1.00 98.50 110 LEU A N 1
ATOM 820 C CA . LEU A 1 110 ? 2.595 5.186 -5.385 1.00 98.50 110 LEU A CA 1
ATOM 821 C C . LEU A 1 110 ? 4.081 5.354 -5.022 1.00 98.50 110 LEU A C 1
ATOM 823 O O . LEU A 1 110 ? 4.705 6.341 -5.406 1.00 98.50 110 LEU A O 1
ATOM 827 N N . GLY A 1 111 ? 4.650 4.399 -4.280 1.00 97.56 111 GLY A N 1
ATOM 828 C CA . GLY A 1 111 ? 6.053 4.424 -3.859 1.00 97.56 111 GLY A CA 1
ATOM 829 C C . GLY A 1 111 ? 7.057 4.314 -5.011 1.00 97.56 111 GLY A C 1
ATOM 830 O O . GLY A 1 111 ? 8.185 4.781 -4.869 1.00 97.56 111 GLY A O 1
ATOM 831 N N . LEU A 1 112 ? 6.642 3.740 -6.143 1.00 96.31 112 LEU A N 1
ATOM 832 C CA . LEU A 1 112 ? 7.393 3.695 -7.397 1.00 96.31 112 LEU A CA 1
ATOM 833 C C . LEU A 1 112 ? 6.633 4.418 -8.514 1.00 96.31 112 LEU A C 1
ATOM 835 O O . LEU A 1 112 ? 6.636 3.978 -9.659 1.00 96.31 112 LEU A O 1
ATOM 839 N N . TYR A 1 113 ? 5.970 5.537 -8.234 1.00 97.75 113 TYR A N 1
ATOM 840 C CA . TYR A 1 113 ? 5.323 6.271 -9.317 1.00 97.75 113 TYR A CA 1
ATOM 841 C C . TYR A 1 113 ? 6.376 6.941 -10.238 1.00 97.75 113 TYR A C 1
ATOM 843 O O . TYR A 1 113 ? 7.267 7.636 -9.734 1.00 97.75 113 TYR A O 1
ATOM 851 N N . PRO A 1 114 ? 6.313 6.758 -11.575 1.00 96.38 114 PRO A N 1
ATOM 852 C CA . PRO A 1 114 ? 7.413 7.108 -12.471 1.00 96.38 114 PRO A CA 1
ATOM 853 C C . PRO A 1 114 ? 7.611 8.613 -12.658 1.00 96.38 114 PRO A C 1
ATOM 855 O O . PRO A 1 114 ? 6.677 9.385 -12.924 1.00 96.38 114 PRO A O 1
ATOM 858 N N . LYS A 1 115 ? 8.880 9.032 -12.653 1.00 94.56 115 LYS A N 1
ATOM 859 C CA . LYS A 1 115 ? 9.288 10.401 -13.010 1.00 94.56 115 LYS A CA 1
ATOM 860 C C . LYS A 1 115 ? 9.346 10.609 -14.521 1.00 94.56 115 LYS A C 1
ATOM 862 O O . LYS A 1 115 ? 9.175 11.739 -14.990 1.00 94.56 115 LYS A O 1
ATOM 867 N N . SER A 1 116 ? 9.549 9.547 -15.293 1.00 94.06 116 SER A N 1
ATOM 868 C CA . SER A 1 116 ? 9.484 9.571 -16.752 1.00 94.06 116 SER A CA 1
ATOM 869 C C . SER A 1 116 ? 8.063 9.853 -17.248 1.00 94.06 116 SER A C 1
ATOM 871 O O . SER A 1 116 ? 7.111 9.159 -16.892 1.00 94.06 116 SER A O 1
ATOM 873 N N . SER A 1 117 ? 7.905 10.860 -18.116 1.00 94.38 117 SER A N 1
ATOM 874 C CA . SER A 1 117 ? 6.606 11.167 -18.735 1.00 94.38 117 SER A CA 1
ATOM 875 C C . SER A 1 117 ? 6.083 10.019 -19.591 1.00 94.38 117 SER A C 1
ATOM 877 O O . SER A 1 117 ? 4.886 9.755 -19.572 1.00 94.38 117 SER A O 1
ATOM 879 N N . GLN A 1 118 ? 6.977 9.320 -20.294 1.00 93.06 118 GLN A N 1
ATOM 880 C CA . GLN A 1 118 ? 6.626 8.177 -21.129 1.00 93.06 118 GLN A CA 1
ATOM 881 C C . GLN A 1 118 ? 5.993 7.059 -20.296 1.00 93.06 118 GLN A C 1
ATOM 883 O O . GLN A 1 118 ? 4.954 6.530 -20.677 1.00 93.06 118 GLN A O 1
ATOM 888 N N . LEU A 1 119 ? 6.586 6.741 -19.142 1.00 95.69 119 LEU A N 1
ATOM 889 C CA . LEU A 1 119 ? 6.050 5.709 -18.257 1.00 95.69 119 LEU A CA 1
ATOM 890 C C . LEU A 1 119 ? 4.746 6.138 -17.598 1.00 95.69 119 LEU A C 1
ATOM 892 O O . LEU A 1 119 ? 3.827 5.333 -17.530 1.00 95.69 119 LEU A O 1
ATOM 896 N N . ARG A 1 120 ? 4.602 7.411 -17.203 1.00 96.94 120 ARG A N 1
ATOM 897 C CA . ARG A 1 120 ? 3.314 7.913 -16.694 1.00 96.94 120 ARG A CA 1
ATOM 898 C C . ARG A 1 120 ? 2.170 7.704 -17.684 1.00 96.94 120 ARG A C 1
ATOM 900 O O . ARG A 1 120 ? 1.066 7.399 -17.261 1.00 96.94 120 ARG A O 1
ATOM 907 N N . THR A 1 121 ? 2.420 7.858 -18.984 1.00 95.75 121 THR A N 1
ATOM 908 C CA . THR A 1 121 ? 1.402 7.616 -20.020 1.00 95.75 121 THR A CA 1
ATOM 909 C C . THR A 1 121 ? 1.079 6.129 -20.206 1.00 95.75 121 THR A C 1
ATOM 911 O O . THR A 1 121 ? -0.009 5.809 -20.674 1.00 95.75 121 THR A O 1
ATOM 914 N N . ALA A 1 122 ? 1.992 5.229 -19.837 1.00 96.12 122 ALA A N 1
ATOM 915 C CA . ALA A 1 122 ? 1.784 3.783 -19.908 1.00 96.12 122 ALA A CA 1
ATOM 916 C C . ALA A 1 122 ? 1.027 3.214 -18.690 1.00 96.12 122 ALA A C 1
ATOM 918 O O . ALA A 1 122 ? 0.512 2.095 -18.743 1.00 96.12 122 ALA A O 1
ATOM 919 N N . LEU A 1 123 ? 0.942 3.966 -17.588 1.00 97.69 123 LEU A N 1
ATOM 920 C CA . LEU A 1 123 ? 0.212 3.531 -16.402 1.00 97.69 123 LEU A CA 1
ATOM 921 C C . LEU A 1 123 ? -1.297 3.737 -16.549 1.00 97.69 123 LEU A C 1
ATOM 923 O O . LEU A 1 123 ? -1.767 4.741 -17.083 1.00 97.69 123 LEU A O 1
ATOM 927 N N . VAL A 1 124 ? -2.069 2.798 -15.999 1.00 97.94 124 VAL A N 1
ATOM 928 C CA . VAL A 1 124 ? -3.542 2.846 -16.018 1.00 97.94 124 VAL A CA 1
ATOM 929 C C . VAL A 1 124 ? -4.137 3.901 -15.078 1.00 97.94 124 VAL A C 1
ATOM 931 O O . VAL A 1 124 ? -5.330 4.189 -15.159 1.00 97.94 124 VAL A O 1
ATOM 934 N N . MET A 1 125 ? -3.334 4.472 -14.177 1.00 97.94 125 MET A N 1
ATOM 935 C CA . MET A 1 125 ? -3.752 5.503 -13.227 1.00 97.94 125 MET A CA 1
ATOM 936 C C . MET A 1 125 ? -2.686 6.586 -13.082 1.00 97.94 125 MET A C 1
ATOM 938 O O . MET A 1 125 ? -1.490 6.311 -13.163 1.00 97.94 125 MET A O 1
ATOM 942 N N . THR A 1 126 ? -3.135 7.814 -12.811 1.00 98.50 126 THR A N 1
ATOM 943 C CA . THR A 1 126 ? -2.243 8.920 -12.446 1.00 98.50 126 THR A CA 1
ATOM 944 C C . THR A 1 126 ? -1.855 8.859 -10.969 1.00 98.50 126 THR A C 1
ATOM 946 O O . THR A 1 126 ? -2.519 8.198 -10.168 1.00 98.50 126 THR A O 1
ATOM 949 N N . GLU A 1 127 ? -0.819 9.604 -10.585 1.00 98.56 127 GLU A N 1
ATOM 950 C CA . GLU A 1 127 ? -0.370 9.718 -9.193 1.00 98.56 127 GLU A CA 1
ATOM 951 C C . GLU A 1 127 ? -1.505 10.181 -8.273 1.00 98.56 127 GLU A C 1
ATOM 953 O O . GLU A 1 127 ? -1.721 9.629 -7.196 1.00 98.56 127 GLU A O 1
ATOM 958 N N . GLU A 1 128 ? -2.259 11.188 -8.716 1.00 98.56 128 GLU A N 1
ATOM 959 C CA . GLU A 1 128 ? -3.381 11.762 -7.977 1.00 98.56 128 GLU A CA 1
ATOM 960 C C . GLU A 1 128 ? -4.517 10.753 -7.820 1.00 98.56 128 GLU A C 1
ATOM 962 O O . GLU A 1 128 ? -5.100 10.654 -6.742 1.00 98.56 128 GLU A O 1
ATOM 967 N N . ALA A 1 129 ? -4.801 9.965 -8.861 1.00 98.62 129 ALA A N 1
ATOM 968 C CA . ALA A 1 129 ? -5.803 8.910 -8.788 1.00 98.62 129 ALA A CA 1
ATOM 969 C C . ALA A 1 129 ? -5.395 7.816 -7.788 1.00 98.62 129 ALA A C 1
ATOM 971 O O . ALA A 1 129 ? -6.240 7.324 -7.045 1.00 98.62 129 ALA A O 1
ATOM 972 N N . ILE A 1 130 ? -4.108 7.454 -7.725 1.00 98.81 130 ILE A N 1
ATOM 973 C CA . ILE A 1 130 ? -3.604 6.470 -6.753 1.00 98.81 130 ILE A CA 1
ATOM 974 C C . ILE A 1 130 ? -3.708 7.018 -5.324 1.00 98.81 130 ILE A C 1
ATOM 976 O O . ILE A 1 130 ? -4.149 6.300 -4.428 1.00 98.81 130 ILE A O 1
ATOM 980 N N . LYS A 1 131 ? -3.351 8.290 -5.102 1.00 98.75 131 LYS A N 1
ATOM 981 C CA . LYS A 1 131 ? -3.511 8.952 -3.794 1.00 98.75 131 LYS A CA 1
ATOM 982 C C . LYS A 1 131 ? -4.969 8.950 -3.341 1.00 98.75 131 LYS A C 1
ATOM 984 O O . LYS A 1 131 ? -5.245 8.531 -2.224 1.00 98.75 131 LYS A O 1
ATOM 989 N N . LEU A 1 132 ? -5.893 9.304 -4.235 1.00 98.69 132 LEU A N 1
ATOM 990 C CA . LEU A 1 132 ? -7.325 9.255 -3.943 1.00 98.69 132 LEU A CA 1
ATOM 991 C C . LEU A 1 132 ? -7.779 7.839 -3.556 1.00 98.69 132 LEU A C 1
ATOM 993 O O . LEU A 1 132 ? -8.525 7.675 -2.598 1.00 98.69 132 LEU A O 1
ATOM 997 N N . LYS A 1 133 ? -7.288 6.802 -4.244 1.00 98.81 133 LYS A N 1
ATOM 998 C CA . LYS A 1 133 ? -7.598 5.411 -3.886 1.00 98.81 133 LYS A CA 1
ATOM 999 C C . LYS A 1 133 ? -7.075 4.991 -2.513 1.00 98.81 133 LYS A C 1
ATOM 1001 O O . LYS A 1 133 ? -7.728 4.203 -1.829 1.00 98.81 133 LYS A O 1
ATOM 1006 N N . ILE A 1 134 ? -5.922 5.508 -2.091 1.00 98.88 134 ILE A N 1
ATOM 1007 C CA . ILE A 1 134 ? -5.402 5.292 -0.734 1.00 98.88 134 ILE A CA 1
ATOM 1008 C C . ILE A 1 134 ? -6.332 5.932 0.303 1.00 98.88 134 ILE A C 1
ATOM 1010 O O . ILE A 1 134 ? -6.653 5.280 1.300 1.00 98.88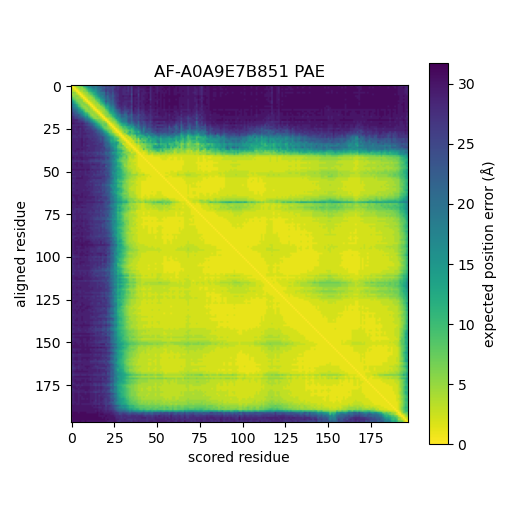 134 ILE A O 1
ATOM 1014 N N . ASP A 1 135 ? -6.790 7.160 0.048 1.00 98.69 135 ASP A N 1
ATOM 1015 C CA . ASP A 1 135 ? -7.732 7.868 0.919 1.00 98.69 135 ASP A CA 1
ATOM 1016 C C . ASP A 1 135 ? -9.062 7.104 1.025 1.00 98.69 135 ASP A C 1
ATOM 1018 O O . ASP A 1 135 ? -9.529 6.826 2.127 1.00 98.69 135 ASP A O 1
ATOM 1022 N N . GLU A 1 136 ? -9.621 6.660 -0.106 1.00 98.75 136 GLU A N 1
ATOM 1023 C CA . GLU A 1 136 ? -10.857 5.866 -0.152 1.00 98.75 136 GLU A CA 1
ATOM 1024 C C . GLU A 1 136 ? -10.7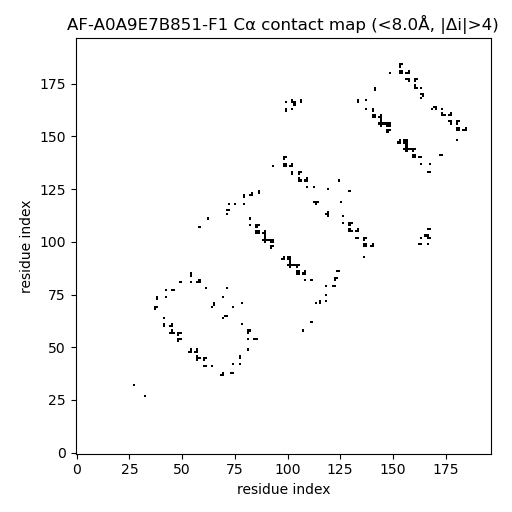38 4.559 0.653 1.00 98.75 136 GLU A C 1
ATOM 1026 O O . GLU A 1 136 ? -11.630 4.225 1.435 1.00 98.75 136 GLU A O 1
ATOM 1031 N N . CYS A 1 137 ? -9.617 3.836 0.532 1.00 98.88 137 CYS A N 1
ATOM 1032 C CA . CYS A 1 137 ? -9.381 2.620 1.317 1.00 98.88 137 CYS A CA 1
ATOM 1033 C C . CYS A 1 137 ? -9.326 2.905 2.827 1.00 98.88 137 CYS A C 1
ATOM 1035 O O . CYS A 1 137 ? -9.847 2.121 3.626 1.00 98.88 137 CYS A O 1
ATOM 1037 N N . ALA A 1 138 ? -8.690 4.008 3.232 1.00 98.81 138 ALA A N 1
ATOM 1038 C CA . ALA A 1 138 ? -8.633 4.410 4.634 1.00 98.81 138 ALA A CA 1
ATOM 1039 C C . ALA A 1 138 ? -10.021 4.808 5.157 1.00 98.81 138 ALA A C 1
ATOM 1041 O O . ALA A 1 138 ? -10.416 4.360 6.234 1.00 98.81 138 ALA A O 1
ATOM 1042 N N . ASP A 1 139 ? -10.788 5.572 4.380 1.00 98.75 139 ASP A N 1
ATOM 1043 C CA . ASP A 1 139 ? -12.136 6.011 4.736 1.00 98.75 139 ASP A CA 1
ATOM 1044 C C . ASP A 1 139 ? -13.105 4.831 4.913 1.00 98.75 139 ASP A C 1
ATOM 1046 O O . ASP A 1 139 ? -13.908 4.822 5.850 1.00 98.75 139 ASP A O 1
ATOM 1050 N N . GLU A 1 140 ? -13.024 3.801 4.068 1.00 98.81 140 GLU A N 1
ATOM 1051 C CA . GLU A 1 140 ? -13.847 2.595 4.219 1.00 98.81 140 GLU A CA 1
ATOM 1052 C C . GLU A 1 140 ? -13.483 1.788 5.475 1.00 98.81 140 GLU A C 1
ATOM 1054 O O . GLU A 1 140 ? -14.368 1.345 6.214 1.00 98.81 140 GLU A O 1
ATOM 1059 N N . LEU A 1 141 ? -12.193 1.671 5.804 1.00 98.81 141 LEU A N 1
ATOM 1060 C CA . LEU A 1 141 ? -11.767 1.068 7.072 1.00 98.81 141 LEU A CA 1
ATOM 1061 C C . LEU A 1 141 ? -12.212 1.906 8.279 1.00 98.81 141 LEU A C 1
ATOM 1063 O O . LEU A 1 141 ? -12.642 1.346 9.290 1.00 98.81 141 LEU A O 1
ATOM 1067 N N . MET A 1 142 ? -12.192 3.238 8.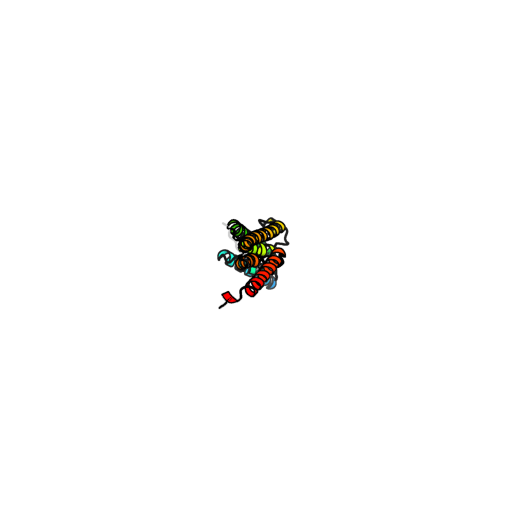175 1.00 98.75 142 MET A N 1
ATOM 1068 C CA . MET A 1 142 ? -12.726 4.117 9.218 1.00 98.75 142 MET A CA 1
ATOM 1069 C C . MET A 1 142 ? -14.214 3.870 9.456 1.00 98.75 142 MET A C 1
ATOM 1071 O O . MET A 1 142 ? -14.622 3.709 10.611 1.00 98.75 142 MET A O 1
ATOM 1075 N N . LYS A 1 143 ? -15.012 3.795 8.383 1.00 98.75 143 LYS A N 1
ATOM 1076 C CA . LYS A 1 143 ? -16.449 3.488 8.451 1.00 98.75 143 LYS A CA 1
ATOM 1077 C C . LYS A 1 143 ? -16.693 2.119 9.079 1.00 98.75 143 LYS A C 1
ATOM 1079 O O . LYS A 1 143 ? -17.533 2.017 9.969 1.00 98.75 143 LYS A O 1
ATOM 1084 N N . SER A 1 144 ? -15.938 1.098 8.672 1.00 98.31 144 SER A N 1
ATOM 1085 C CA . SER A 1 144 ? -16.056 -0.254 9.226 1.00 98.31 144 SER A CA 1
ATOM 1086 C C . SER A 1 144 ? -15.751 -0.288 10.727 1.00 98.31 144 SER A C 1
ATOM 1088 O O . SER A 1 144 ? -16.533 -0.849 11.489 1.00 98.31 144 SER A O 1
ATOM 1090 N N . GLY A 1 145 ? -14.662 0.340 11.183 1.00 98.50 145 GLY A N 1
ATOM 1091 C CA . GLY A 1 145 ? -14.332 0.374 12.614 1.00 98.50 145 GLY A CA 1
ATOM 1092 C C . GLY A 1 145 ? -15.336 1.193 13.434 1.00 98.50 145 GLY A C 1
ATOM 1093 O O . GLY A 1 145 ? -15.630 0.859 14.579 1.00 98.50 145 GLY A O 1
ATOM 1094 N N . LEU A 1 146 ? -15.945 2.224 12.834 1.00 98.69 146 LEU A N 1
ATOM 1095 C CA . LEU A 1 146 ? -16.995 3.011 13.483 1.00 98.69 146 LEU A CA 1
ATOM 1096 C C . LEU A 1 146 ? -18.270 2.196 13.757 1.00 98.69 146 LEU A C 1
ATOM 1098 O O . LEU A 1 146 ? -18.980 2.510 14.712 1.00 98.69 146 LEU A O 1
ATOM 1102 N N . VAL A 1 147 ? -18.567 1.169 12.953 1.00 98.50 147 VAL A N 1
ATOM 1103 C CA . VAL A 1 147 ? -19.680 0.243 13.226 1.00 98.50 147 VAL A CA 1
ATOM 1104 C C . VAL A 1 147 ? -19.424 -0.507 14.533 1.00 98.50 147 VAL A C 1
ATOM 1106 O O . VAL A 1 147 ? -20.210 -0.351 15.465 1.00 98.50 147 VAL A O 1
ATOM 1109 N N . ALA A 1 148 ? -18.284 -1.196 14.650 1.00 98.31 148 ALA A N 1
ATOM 1110 C CA . ALA A 1 148 ? -17.899 -1.920 15.866 1.00 98.31 148 ALA A CA 1
ATOM 1111 C C . ALA A 1 148 ? -17.853 -0.998 17.098 1.00 98.31 148 ALA A C 1
ATOM 1113 O O . ALA A 1 148 ? -18.408 -1.305 18.152 1.00 98.31 148 ALA A O 1
ATOM 1114 N N . TYR A 1 149 ? -17.290 0.203 16.935 1.00 98.44 149 TYR A N 1
ATOM 1115 C CA . TYR A 1 149 ? -17.232 1.200 18.002 1.00 98.44 149 TYR A CA 1
ATOM 1116 C C . TYR A 1 149 ? -18.630 1.582 18.521 1.00 98.44 149 TYR A C 1
ATOM 1118 O O . TYR A 1 149 ? -18.831 1.722 19.727 1.00 98.44 149 TYR A O 1
ATOM 1126 N N . ARG A 1 150 ? -19.617 1.746 17.628 1.00 97.94 150 ARG A N 1
ATOM 1127 C CA . ARG A 1 150 ? -21.007 2.080 17.998 1.00 97.94 150 ARG A CA 1
ATOM 1128 C C . ARG A 1 150 ? -21.743 0.925 18.670 1.00 97.94 150 ARG A C 1
ATOM 1130 O O . ARG A 1 150 ? -22.660 1.179 19.446 1.00 97.94 150 ARG A O 1
ATOM 1137 N N . GLU A 1 151 ? -21.341 -0.306 18.387 1.00 97.56 151 GLU A N 1
ATOM 1138 C CA . GLU A 1 151 ? -21.847 -1.512 19.049 1.00 97.56 151 GLU A CA 1
ATOM 1139 C C . GLU A 1 151 ? -21.201 -1.735 20.428 1.00 97.56 151 GLU A C 1
ATOM 1141 O O . GLU A 1 151 ? -21.635 -2.599 21.186 1.00 97.56 151 GLU A O 1
ATOM 1146 N N . GLY A 1 152 ? -20.204 -0.918 20.788 1.00 96.56 152 GLY A N 1
ATOM 1147 C CA . GLY A 1 152 ? -19.448 -1.038 22.032 1.00 96.56 152 GLY A CA 1
ATOM 1148 C C . GLY A 1 152 ? -18.297 -2.042 21.954 1.00 96.56 152 GLY A C 1
ATOM 1149 O O . GLY A 1 152 ? -17.596 -2.224 22.950 1.00 96.56 152 GLY A O 1
ATOM 1150 N N . ASP A 1 153 ? -18.058 -2.651 20.789 1.00 98.06 153 ASP A N 1
ATOM 1151 C CA . ASP A 1 153 ? -16.897 -3.505 20.548 1.00 98.06 153 ASP A CA 1
ATOM 1152 C C . ASP A 1 153 ? -15.671 -2.645 20.209 1.00 98.06 153 ASP A C 1
ATOM 1154 O O . ASP A 1 153 ? -15.266 -2.449 19.059 1.00 98.06 153 ASP A O 1
ATOM 1158 N N . LEU A 1 154 ? -15.098 -2.062 21.261 1.00 98.19 154 LEU A N 1
ATOM 1159 C CA . LEU A 1 154 ? -13.939 -1.182 21.149 1.00 98.19 154 LEU A CA 1
ATOM 1160 C C . LEU A 1 154 ? -12.685 -1.926 20.672 1.00 98.19 154 LEU A C 1
ATOM 1162 O O . LEU A 1 154 ? -11.832 -1.313 20.028 1.00 98.19 154 LEU A O 1
ATOM 1166 N N . ALA A 1 155 ? -12.561 -3.220 20.981 1.00 98.00 155 ALA A N 1
ATOM 1167 C CA . ALA A 1 155 ? -11.410 -4.023 20.584 1.00 98.00 155 ALA A CA 1
ATOM 1168 C C . ALA A 1 155 ? -11.424 -4.286 19.072 1.00 98.00 155 ALA A C 1
ATOM 1170 O O . ALA A 1 155 ? -10.411 -4.054 18.408 1.00 98.00 155 ALA A O 1
ATOM 1171 N N . GLU A 1 156 ? -12.575 -4.673 18.516 1.00 98.44 156 GLU A N 1
ATOM 1172 C CA . GLU A 1 156 ? -12.724 -4.859 17.070 1.00 98.44 156 GLU A CA 1
ATOM 1173 C C . GLU A 1 156 ? -12.567 -3.532 16.314 1.00 98.44 156 GLU A C 1
ATOM 1175 O O . GLU A 1 156 ? -11.882 -3.476 15.292 1.00 98.44 156 GLU A O 1
ATOM 1180 N N . ALA A 1 157 ? -13.107 -2.426 16.841 1.00 98.75 157 ALA A N 1
ATOM 1181 C CA . ALA A 1 157 ? -12.915 -1.104 16.240 1.00 98.75 157 ALA A CA 1
ATOM 1182 C C . ALA A 1 157 ? -11.426 -0.742 16.089 1.00 98.75 157 ALA A C 1
ATOM 1184 O O . ALA A 1 157 ? -10.987 -0.323 15.014 1.00 98.75 157 ALA A O 1
ATOM 1185 N N . VAL A 1 158 ? -10.636 -0.950 17.151 1.00 98.75 158 VAL A N 1
ATOM 1186 C CA . VAL A 1 158 ? -9.179 -0.748 17.131 1.00 98.75 158 VAL A CA 1
ATOM 1187 C C . VAL A 1 158 ? -8.519 -1.664 16.102 1.00 98.75 158 VAL A C 1
ATOM 1189 O O . VAL A 1 158 ? -7.740 -1.175 15.284 1.00 98.75 158 VAL A O 1
ATOM 1192 N N . ALA A 1 159 ? -8.858 -2.956 16.098 1.00 98.69 159 ALA A N 1
ATOM 1193 C CA . ALA A 1 159 ? -8.281 -3.928 15.173 1.00 98.69 159 ALA A CA 1
ATOM 1194 C C . ALA A 1 159 ? -8.547 -3.568 13.701 1.00 98.69 159 ALA A C 1
ATOM 1196 O O . ALA A 1 159 ? -7.684 -3.761 12.843 1.00 98.69 159 ALA A O 1
ATOM 1197 N N . VAL A 1 160 ? -9.722 -3.011 13.389 1.00 98.75 160 VAL A N 1
ATOM 1198 C CA . VAL A 1 160 ? -10.043 -2.527 12.041 1.00 98.75 160 VAL A CA 1
ATOM 1199 C C . VAL A 1 160 ? -9.225 -1.285 11.684 1.00 98.75 160 VAL A C 1
ATOM 1201 O O . VAL A 1 160 ? -8.624 -1.253 10.610 1.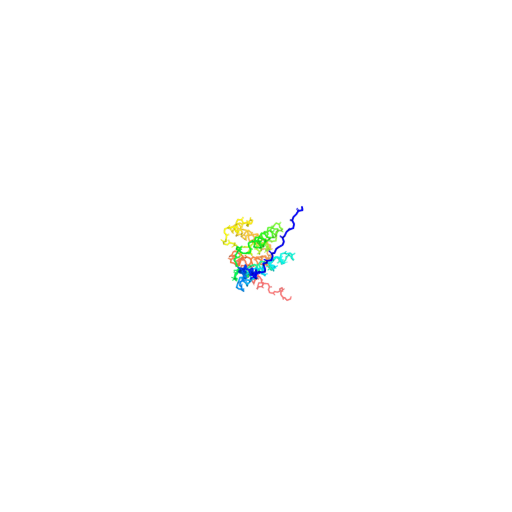00 98.75 160 VAL A O 1
ATOM 1204 N N . TRP A 1 161 ? -9.157 -0.278 12.557 1.00 98.75 161 TRP A N 1
ATOM 1205 C CA . TRP A 1 161 ? -8.419 0.958 12.268 1.00 98.75 161 TRP A CA 1
ATOM 1206 C C . TRP A 1 161 ? -6.901 0.751 12.178 1.00 98.75 161 TRP A C 1
ATOM 1208 O O . TRP A 1 161 ? -6.240 1.422 11.385 1.00 98.75 161 TRP A O 1
ATOM 1218 N N . GLU A 1 162 ? -6.337 -0.208 12.917 1.00 98.56 162 GLU A N 1
ATOM 1219 C CA . GLU A 1 162 ? -4.911 -0.559 12.840 1.00 98.56 162 GLU A CA 1
ATOM 1220 C C . GLU A 1 162 ? -4.506 -1.103 11.456 1.00 98.56 162 GLU A C 1
ATOM 1222 O O . GLU A 1 162 ? -3.344 -0.977 11.061 1.00 98.56 162 GLU A O 1
ATOM 1227 N N . LYS A 1 163 ? -5.459 -1.603 10.654 1.00 98.69 163 LYS A N 1
ATOM 1228 C CA . LYS A 1 163 ? -5.209 -2.036 9.266 1.00 98.69 163 LYS A CA 1
ATOM 1229 C C . LYS A 1 163 ? -4.823 -0.889 8.326 1.00 98.69 163 LYS A C 1
ATOM 1231 O O . LYS A 1 163 ? -4.318 -1.168 7.241 1.00 98.69 163 LYS A O 1
ATOM 1236 N N . ILE A 1 164 ? -5.039 0.372 8.720 1.00 98.81 164 ILE A N 1
ATOM 1237 C CA . ILE A 1 164 ? -4.705 1.559 7.916 1.00 98.81 164 ILE A CA 1
ATOM 1238 C C . ILE A 1 164 ? -3.198 1.850 7.949 1.00 98.81 164 ILE A C 1
ATOM 1240 O O . ILE A 1 164 ? -2.600 2.158 6.919 1.00 98.81 164 ILE A O 1
ATOM 1244 N N . ALA A 1 165 ? -2.550 1.702 9.108 1.00 98.31 165 ALA A N 1
ATOM 1245 C CA . ALA A 1 165 ? -1.155 2.103 9.306 1.00 98.31 165 ALA A CA 1
ATOM 1246 C C . ALA A 1 165 ? -0.146 1.488 8.305 1.00 98.31 165 ALA A C 1
ATOM 1248 O O . ALA A 1 165 ? 0.737 2.218 7.851 1.00 98.31 165 ALA A O 1
ATOM 1249 N N . PRO A 1 166 ? -0.268 0.210 7.879 1.00 98.12 166 PRO A N 1
ATOM 1250 C CA . PRO A 1 166 ? 0.631 -0.384 6.887 1.00 98.12 166 PRO A CA 1
ATOM 1251 C C . PRO A 1 166 ? 0.666 0.326 5.529 1.00 98.12 166 PRO A C 1
ATOM 1253 O O . PRO A 1 166 ? 1.651 0.194 4.806 1.00 98.12 166 PRO A O 1
ATOM 1256 N N . PHE A 1 167 ? -0.392 1.050 5.156 1.00 98.62 167 PHE A N 1
ATOM 1257 C CA . PHE A 1 167 ? -0.465 1.745 3.869 1.00 98.62 167 PHE A CA 1
ATOM 1258 C C . PHE A 1 167 ? -0.744 3.246 3.990 1.00 98.62 167 PHE A C 1
ATOM 1260 O O . PHE A 1 167 ? -0.643 3.964 2.996 1.00 98.62 167 PHE A O 1
ATOM 1267 N N . TYR A 1 168 ? -1.062 3.740 5.186 1.00 98.19 168 TYR A N 1
ATOM 1268 C CA . TYR A 1 168 ? -1.250 5.155 5.471 1.00 98.19 168 TYR A CA 1
ATOM 1269 C C . TYR A 1 168 ? -0.863 5.502 6.925 1.00 98.19 168 TYR A C 1
ATOM 1271 O O . TYR A 1 168 ? -1.724 5.838 7.736 1.00 98.19 168 TYR A O 1
ATOM 1279 N N . PRO A 1 169 ? 0.438 5.431 7.280 1.00 96.00 169 PRO A N 1
ATOM 1280 C CA . PRO A 1 169 ? 0.900 5.566 8.668 1.00 96.00 169 PRO A CA 1
ATOM 1281 C C . PRO A 1 169 ? 0.570 6.927 9.303 1.00 96.00 169 PRO A C 1
ATOM 1283 O O . PRO A 1 169 ? 0.242 6.997 10.486 1.00 96.00 169 PRO A O 1
ATOM 1286 N N . ASP A 1 170 ? 0.583 7.997 8.506 1.00 93.00 170 ASP A N 1
ATOM 1287 C CA . ASP A 1 170 ? 0.320 9.365 8.973 1.00 93.00 170 ASP A CA 1
ATOM 1288 C C . ASP A 1 170 ? -1.166 9.762 8.898 1.00 93.00 170 ASP A C 1
ATOM 1290 O O . ASP A 1 170 ? -1.510 10.941 9.018 1.00 93.00 170 ASP A O 1
ATOM 1294 N N . TYR A 1 171 ? -2.072 8.799 8.695 1.00 96.81 171 TYR A N 1
ATOM 1295 C CA . TYR A 1 171 ? -3.505 9.068 8.636 1.00 96.81 171 TYR A CA 1
ATOM 1296 C C . TYR A 1 171 ? -4.051 9.417 10.028 1.00 96.81 171 TYR A C 1
ATOM 1298 O O . TYR A 1 171 ? -4.417 8.564 10.836 1.00 96.81 171 TYR A O 1
ATOM 1306 N N . SER A 1 172 ? -4.088 10.717 10.319 1.00 96.12 172 SER A N 1
ATOM 1307 C CA . SER A 1 172 ? -4.495 11.269 11.617 1.00 96.12 172 SER A CA 1
ATOM 1308 C C . SER A 1 172 ? -5.828 10.715 12.163 1.00 96.12 172 SER A C 1
ATOM 1310 O O . SER A 1 172 ? -5.870 10.380 13.352 1.00 96.12 172 SER A O 1
ATOM 1312 N N . PRO A 1 173 ? -6.901 10.543 11.357 1.00 97.88 173 PRO A N 1
ATOM 1313 C CA . PRO A 1 173 ? -8.185 10.080 11.882 1.00 97.88 173 PRO A CA 1
ATOM 1314 C C . PRO A 1 173 ? -8.132 8.706 12.563 1.00 97.88 173 PRO A C 1
ATOM 1316 O O . PRO A 1 173 ? -8.706 8.553 13.643 1.00 97.88 173 PRO A O 1
ATOM 1319 N N . SER A 1 174 ? -7.415 7.728 11.998 1.00 97.81 174 SER A N 1
ATOM 1320 C CA . SER A 1 174 ? -7.309 6.392 12.605 1.00 97.81 174 SER A CA 1
ATOM 1321 C C . SER A 1 174 ? -6.492 6.431 13.893 1.00 97.81 174 SER A C 1
ATOM 1323 O O . SER A 1 174 ? -6.911 5.868 14.902 1.00 97.81 174 SER A O 1
ATOM 1325 N N . ASN A 1 175 ? -5.383 7.175 13.908 1.00 97.31 175 ASN A N 1
ATOM 1326 C CA . ASN A 1 175 ? -4.531 7.339 15.087 1.00 97.31 175 ASN A CA 1
ATOM 1327 C C . ASN A 1 175 ? -5.301 7.945 16.274 1.00 97.31 175 ASN A C 1
ATOM 1329 O O . ASN A 1 175 ? -5.184 7.476 17.410 1.00 97.31 175 ASN A O 1
ATOM 1333 N N . VAL A 1 176 ? -6.130 8.962 16.015 1.00 98.31 176 VAL A N 1
ATOM 1334 C CA . VAL A 1 176 ? -6.997 9.573 17.035 1.00 98.31 176 VAL A CA 1
ATOM 1335 C C . VAL A 1 176 ? -8.060 8.587 17.517 1.00 98.31 176 VAL A C 1
ATOM 1337 O O . VAL A 1 176 ? -8.268 8.456 18.725 1.00 98.31 176 VAL A O 1
ATOM 1340 N N . ALA A 1 177 ? -8.718 7.880 16.598 1.00 98.31 177 ALA A N 1
ATOM 1341 C CA . ALA A 1 177 ? -9.777 6.934 16.928 1.00 98.31 177 ALA A CA 1
ATOM 1342 C C . ALA A 1 177 ? -9.255 5.755 17.771 1.00 98.31 177 ALA A C 1
ATOM 1344 O O . ALA A 1 177 ? -9.823 5.450 18.822 1.00 98.31 177 ALA A O 1
ATOM 1345 N N . ILE A 1 178 ? -8.111 5.178 17.385 1.00 98.56 178 ILE A N 1
ATOM 1346 C CA . ILE A 1 178 ? -7.416 4.115 18.126 1.00 98.56 178 ILE A CA 1
ATOM 1347 C C . ILE A 1 178 ? -7.069 4.581 19.540 1.00 98.56 178 ILE A C 1
ATOM 1349 O O . ILE A 1 178 ? -7.355 3.876 20.507 1.00 98.56 178 ILE A O 1
ATOM 1353 N N . LYS A 1 179 ? -6.482 5.776 19.685 1.00 98.31 179 LYS A N 1
ATOM 1354 C CA . LYS A 1 179 ? -6.124 6.325 21.001 1.00 98.31 179 LYS A CA 1
ATOM 1355 C C . LYS A 1 179 ? -7.351 6.474 21.903 1.00 98.31 179 LYS A C 1
ATOM 1357 O O . LYS A 1 179 ? -7.304 6.079 23.066 1.00 98.31 179 LYS A O 1
ATOM 1362 N N . THR A 1 180 ? -8.442 7.026 21.376 1.00 98.31 180 THR A N 1
ATOM 1363 C CA . THR A 1 180 ? -9.693 7.197 22.128 1.00 98.31 180 THR A CA 1
ATOM 1364 C C . THR A 1 180 ? -10.279 5.855 22.561 1.00 98.31 180 THR A C 1
ATOM 1366 O O . THR A 1 180 ? -10.621 5.696 23.732 1.00 98.31 180 THR A O 1
ATOM 1369 N N . ALA A 1 181 ? -10.367 4.882 21.651 1.00 98.25 181 ALA A N 1
ATOM 1370 C CA . ALA A 1 181 ? -10.921 3.567 21.960 1.00 98.25 181 ALA A CA 1
ATOM 1371 C C . ALA A 1 181 ? -10.063 2.803 22.982 1.00 98.25 181 ALA A C 1
ATOM 1373 O O . ALA A 1 181 ? -10.608 2.281 23.952 1.00 98.25 181 ALA A O 1
ATOM 1374 N N . LYS A 1 182 ? -8.728 2.825 22.851 1.00 98.25 182 LYS A N 1
ATOM 1375 C CA . LYS A 1 182 ? -7.813 2.230 23.845 1.00 98.25 182 LYS A CA 1
ATOM 1376 C C . LYS A 1 182 ? -7.993 2.854 25.230 1.00 98.25 182 LYS A C 1
ATOM 1378 O O . LYS A 1 182 ? -8.116 2.132 26.213 1.00 98.25 182 LYS A O 1
ATOM 1383 N N . GLN A 1 183 ? -8.125 4.181 25.308 1.00 98.19 183 GLN A N 1
ATOM 1384 C CA . GLN A 1 183 ? -8.369 4.846 26.589 1.00 98.19 183 GLN A CA 1
ATOM 1385 C C . GLN A 1 183 ? -9.705 4.435 27.226 1.00 98.19 183 GLN A C 1
ATOM 1387 O O . GLN A 1 183 ? -9.805 4.343 28.451 1.00 98.19 183 GLN A O 1
ATOM 1392 N N . GLN A 1 184 ? -10.742 4.218 26.415 1.00 97.38 184 GLN A N 1
ATOM 1393 C CA . GLN A 1 184 ? -12.036 3.748 26.903 1.00 97.38 184 GLN A CA 1
ATOM 1394 C C . GLN A 1 184 ? -11.969 2.308 27.413 1.00 97.38 184 GLN A C 1
ATOM 1396 O O . GLN A 1 184 ? -12.513 2.050 28.483 1.00 97.38 184 GLN A O 1
ATOM 1401 N N . ILE A 1 185 ? -11.261 1.415 26.714 1.00 96.56 185 ILE A N 1
ATOM 1402 C CA . ILE A 1 185 ? -11.009 0.038 27.168 1.00 96.56 185 ILE A CA 1
ATOM 1403 C C . ILE A 1 185 ? -10.365 0.053 28.560 1.00 96.56 185 ILE A C 1
ATOM 1405 O O . ILE A 1 185 ? -10.939 -0.490 29.499 1.00 96.56 185 ILE A O 1
ATOM 1409 N N . GLU A 1 186 ? -9.259 0.782 28.732 1.00 96.00 186 GLU A N 1
ATOM 1410 C CA . GLU A 1 186 ? -8.561 0.891 30.024 1.00 96.00 186 GLU A CA 1
ATOM 1411 C C . GLU A 1 186 ? -9.465 1.427 31.148 1.00 96.00 186 GLU A C 1
ATOM 1413 O O . GLU A 1 186 ? -9.365 1.025 32.310 1.00 96.00 186 GLU A O 1
ATOM 1418 N N . ASN A 1 187 ? -10.347 2.379 30.829 1.00 95.44 187 ASN A N 1
ATOM 1419 C C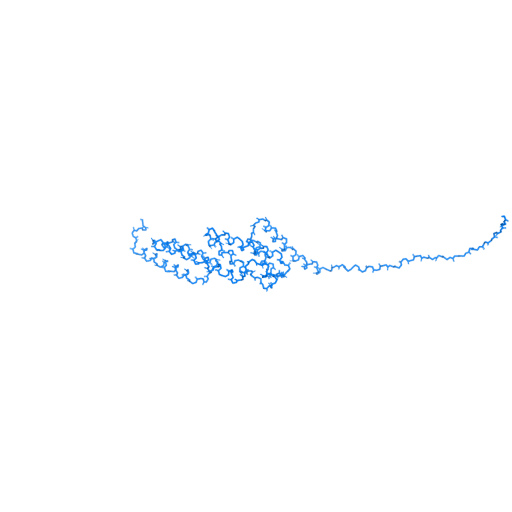A . ASN A 1 187 ? -11.283 2.931 31.804 1.00 95.44 187 ASN A CA 1
ATOM 1420 C C . ASN A 1 187 ? -12.353 1.910 32.203 1.00 95.44 187 ASN A C 1
ATOM 1422 O O . ASN A 1 187 ? -12.690 1.828 33.382 1.00 95.44 187 ASN A O 1
ATOM 1426 N N . LEU A 1 188 ? -12.876 1.139 31.249 1.00 93.75 188 LEU A N 1
ATOM 1427 C CA . LEU A 1 188 ? -13.859 0.089 31.514 1.00 93.75 188 LEU A CA 1
ATOM 1428 C C . LEU A 1 188 ? -13.254 -1.045 32.349 1.00 93.75 188 LEU A C 1
ATOM 1430 O O . LEU A 1 188 ? -13.879 -1.476 33.315 1.00 93.75 188 LEU A O 1
ATOM 1434 N N . GLU A 1 189 ? -12.024 -1.463 32.045 1.00 92.25 189 GLU A N 1
ATOM 1435 C CA . GLU A 1 189 ? -11.281 -2.464 32.825 1.00 92.25 189 GLU A CA 1
ATOM 1436 C C . GLU A 1 189 ? -11.090 -2.020 34.280 1.00 92.25 189 GLU A C 1
ATOM 1438 O O . GLU A 1 189 ? -11.337 -2.785 35.212 1.00 92.25 189 GLU A O 1
ATOM 1443 N N . ARG A 1 190 ? -10.738 -0.746 34.497 1.00 92.50 190 ARG A N 1
ATOM 1444 C CA . ARG A 1 190 ? -10.577 -0.177 35.845 1.00 92.50 190 ARG A CA 1
ATOM 1445 C C . ARG A 1 190 ? -11.882 -0.148 36.644 1.00 92.50 190 ARG A C 1
ATOM 1447 O O . ARG A 1 190 ? -11.848 -0.211 37.870 1.00 92.50 190 ARG A O 1
ATOM 1454 N N . LEU A 1 191 ? -13.019 -0.007 35.965 1.00 89.19 191 LEU A N 1
ATOM 1455 C CA . LEU A 1 191 ? -14.344 0.080 36.583 1.00 89.19 191 LEU A CA 1
ATOM 1456 C C . LEU A 1 191 ? -15.000 -1.291 36.805 1.00 89.19 191 LEU A C 1
ATOM 1458 O O . LEU A 1 191 ? -15.978 -1.368 37.547 1.00 89.19 191 LEU A O 1
ATOM 1462 N N . ALA A 1 192 ? -14.477 -2.361 36.199 1.00 81.12 192 ALA A N 1
ATOM 1463 C CA . ALA A 1 192 ? -15.011 -3.719 36.310 1.00 81.12 192 ALA A CA 1
ATOM 1464 C C . ALA A 1 192 ? -13.945 -4.759 36.733 1.00 81.12 192 ALA A C 1
ATOM 1466 O O . ALA A 1 192 ? -13.771 -5.763 36.036 1.00 81.12 192 ALA A O 1
ATOM 1467 N N . PRO A 1 193 ? -13.253 -4.575 37.879 1.00 63.44 193 PRO A N 1
ATOM 1468 C CA . PRO A 1 193 ? -12.155 -5.457 38.295 1.00 63.44 193 PRO A CA 1
ATOM 1469 C C . PRO A 1 193 ? -12.590 -6.912 38.562 1.00 63.44 193 PRO A C 1
ATOM 1471 O O . PRO A 1 193 ? -11.791 -7.832 38.409 1.00 63.44 193 PRO A O 1
ATOM 1474 N N . ASP A 1 194 ? -13.863 -7.145 38.897 1.00 62.22 194 ASP A N 1
ATOM 1475 C CA . ASP A 1 194 ? -14.365 -8.447 39.364 1.00 62.22 194 ASP A CA 1
ATOM 1476 C C . ASP A 1 194 ? -14.645 -9.472 38.245 1.00 62.22 194 ASP A C 1
ATOM 1478 O O . ASP A 1 194 ? -15.035 -10.601 38.532 1.00 62.22 194 ASP A O 1
ATOM 1482 N N . LYS A 1 195 ? -14.463 -9.110 36.966 1.00 56.53 195 LYS A N 1
ATOM 1483 C CA . LYS A 1 195 ? -14.591 -10.041 35.822 1.00 56.53 195 LYS A CA 1
ATOM 1484 C C . LYS A 1 195 ? -13.252 -10.605 35.327 1.00 56.53 195 LYS A C 1
ATOM 1486 O O . LYS A 1 195 ? -13.241 -11.340 34.343 1.00 56.53 195 LYS A O 1
ATOM 1491 N N . ALA A 1 196 ? -12.145 -10.246 35.979 1.00 54.69 196 ALA A N 1
ATOM 1492 C CA . ALA A 1 196 ? -10.789 -10.636 35.593 1.00 54.69 196 ALA A CA 1
ATOM 1493 C C . ALA A 1 196 ? -10.205 -11.816 36.407 1.00 54.69 196 ALA A C 1
ATOM 1495 O O . ALA A 1 196 ? -9.042 -12.157 36.197 1.00 54.69 196 ALA A O 1
ATOM 1496 N N . ASN A 1 197 ? -10.993 -12.438 37.300 1.00 41.34 197 ASN A N 1
ATOM 1497 C CA . ASN A 1 197 ? -10.632 -13.651 38.054 1.00 41.34 197 ASN A CA 1
ATOM 1498 C C . ASN A 1 197 ? -11.523 -14.839 37.686 1.00 41.34 197 ASN A C 1
ATOM 1500 O O . ASN A 1 197 ? -12.761 -14.655 37.676 1.00 41.34 197 ASN A O 1
#

Foldseek 3Di:
DDDDDDDDDDDDDDDPDPPDPPPPPPDPDPVVVVVVCLLVVLLVVLVVCVVVVVLVVSLVSVVVSCVPDDPCVSNVVSLLVSLQVLQVVLVVCVVVVVLLSNLLSLLSSLVCPDPDPVSQVSHPDHNVRSVVSNVVSLVSLQVVLVVCVVVVNLVVSLVSLVSSCSRPVPPVVSVVSNVVSVVVVVVVCVVCVPVPD

Sequence (197 aa):
MRIVTFAGICCLILTVLFSGCSAVIDAPGPVVVEKENAIQEPRKTIERLLAEGSLVKAHDALRDAIGGDASETSLADVYEQVENRLLGEAARAEGKGHFDTAGRFYRMALGLYPKSSQLRTALVMTEEAIKLKIDECADELMKSGLVAYREGDLAEAVAVWEKIAPFYPDYSPSNVAIKTAKQQIENLERLAPDKAN

Solvent-accessible surface area (backbone atoms only — not comparable to full-atom values): 11301 Å² total; per-residue (Å²): 144,83,87,86,88,84,90,81,92,75,90,76,89,76,80,85,73,80,77,75,83,80,73,81,75,81,67,82,51,73,70,58,57,50,56,50,49,64,50,50,54,54,50,56,51,30,53,52,26,50,75,72,64,39,53,68,60,21,45,51,49,49,52,54,36,48,72,59,88,38,49,69,77,82,41,44,70,64,48,46,52,46,43,44,48,31,49,53,50,15,53,53,26,41,78,69,69,37,27,56,59,12,18,38,29,30,39,54,37,60,74,66,59,63,88,50,68,71,55,46,70,67,41,91,61,54,72,67,57,38,52,51,48,36,50,52,23,42,52,52,35,48,54,55,15,49,53,34,42,72,73,66,39,40,68,58,14,35,60,41,33,59,48,36,43,87,47,42,70,83,47,59,70,45,58,53,50,38,54,53,37,53,55,48,51,58,52,50,52,71,75,48,65,83,77,77,115

pLDDT: mean 87.38, std 18.75, range [37.88, 98.88]

Radius of gyration: 34.82 Å; Cα contacts (8 Å, |Δi|>4): 174; chains: 1; bounding box: 83×38×132 Å

Nearest PDB structures (foldseek):
  1w3b-assembly1_B  TM=3.016E-01  e=1.043E-02  Homo sapiens
  5g04-assembly1_J  TM=3.827E-01  e=1.028E-01  Homo sapiens
  4wnf-assembly1_A  TM=2.906E-01  e=1.028E-01  Homo sapiens
  8e12-assembly1_B  TM=4.777E-01  e=1.906E+00  synthetic construct
  8e0m-assembly4_L  TM=3.090E-01  e=1.063E+00  synthetic construct

Secondary structure (DSSP, 8-state):
--------------------------PPPHHHHHHHHHHHHHHHHHHHHHHTT-HHHHHHHHHHHHHTT--TGGGHHHHHHHHHHHHHHHHHHHTTT-HHHHHHHHHHHHHT--SSHHHHHHSSS-HHHHHHHHHHHHHHHHHHHHHHHHHT-HHHHHHHHHTTTTT-TT-HHHHHHHHHHHHHHHHHHHH-GGG--

Mean predicted aligned error: 10.45 Å

=== Feature glossary ===
Feature key, reading from the visual/contextual features back to the raw sequence:

Rendered structure images. Six rendered views show the 3D structure from the faces of a cube — i.e. along ±x, ±y, ±z. Rendering representation is drawn randomly per protein from cartoon (secondary-structure ribbons), sticks (backbone bonds), or molecular surface; coloring is either N→C rainbow (blue at the N-terminus through red at the C-terminus) or one color per chain.

Contact-map, Ramachandran, and PAE plots. The contact map is a binary N×N matrix image: pixel (i, j) is dark where Cα_i and Cα_j are within 8 Å and |i−j|>4. Because the |i−j|>4 filter removes local helical contacts, off-diagonal stripes parallel to the main diagonal indicate parallel β-sheets; stripes perpendicular to it indicate antiparallel β-sheets. The Ramachandran plot scatters every residue's (φ, ψ) pair against the sterically allowed regions. The PAE heatmap renders the predicted-aligned-error matrix.

InterPro / GO / CATH / organism. Database cross-references. InterPro integrates a dozen domain/family signature databases into unified entries with residue-range hits. GO terms attach function/process/location labels with evidence codes. CATH codes position the fold in a four-level structural taxonomy. Organism is the NCBI-taxonomy species name.

Nearest PDB structures. The Foldseek neighbor list gives the closest experimentally determined structures in the PDB, ranked by structural alignment. TM-score near 1 means near-identical fold; near 0.3 means only rough topology match. This is how one finds what a novel AlphaFold prediction most resembles in the solved-structure universe.

Predicted aligned error. PAE(i, j) answers: if I align the predicted and true structures on residue i, how far off (in Å) do I expect residue j to be? A block-diagonal PAE matrix with low values on the blocks and high values off-diagonal is the signature of a multi-domain protein with confidently predicted domains but uncertain inter-domain orientation.

Solvent-accessible surface area. Accessible surface area quantifies burial. A residue with SASA near zero is packed into the hydrophobic core; one with SASA >100 Å² sits on the surface. Computed here via the Shrake–Rupley numerical algorithm with a 1.4 Å probe.

B-factor. B-factor (Debye–Waller factor) reflects atomic displacement in the crystal lattice. It is an experimental observable (units Å²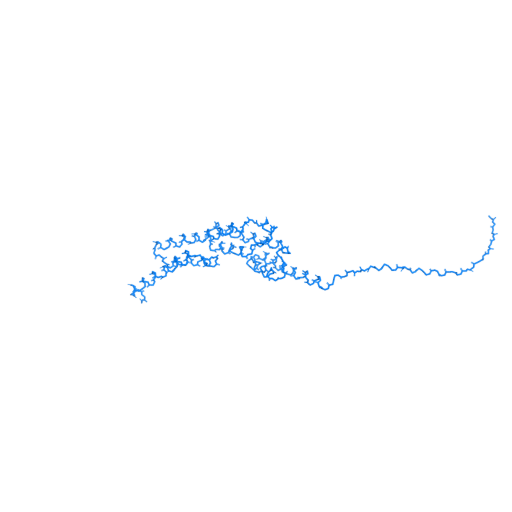), not a prediction; low values mean the atom is pinned down, high values mean it moves or is heterogeneous across the crystal.

pLDDT. For AlphaFold models, the B-factor field carries pLDDT — the model's own estimate of local accuracy on a 0–100 scale. Regions with pLDDT<50 should be treated as essentially unmodeled; they often correspond to intrinsically disordered segments.

Backbone torsions (φ/ψ). φ (phi) and ψ (psi) are the two rotatable backbone dihedrals p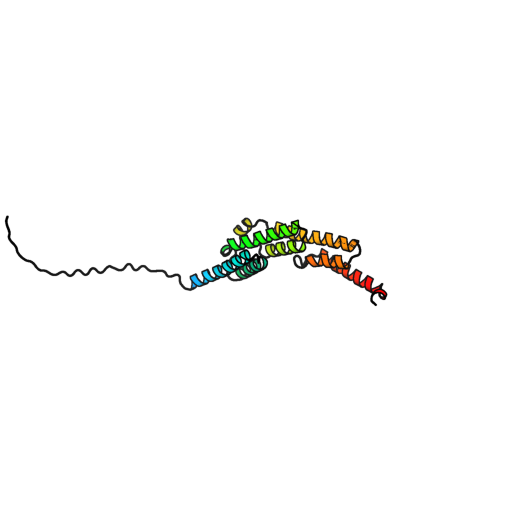er residue: φ is the C(i-1)–N–Cα–C torsion, ψ is the N–Cα–C–N(i+1) torsion, both in degrees on (−180°, 180°]. α-helical residues cluster near (−60°, −45°); β-strand residues near (−120°, +130°). A Ramachandran plot is simply a scatter of (φ, ψ) for every residue.

Radius of gyration, Cα contacts, bounding box. Radius of gyration (Rg) is the root-mean-square distance of Cα atoms from their centroid — a single number for overall size and compactness. A globular domain of N residues has Rg ≈ 2.2·N^0.38 Å; an extended or disordered chain has a much larger Rg. The Cα contact count is the number of residue pairs whose Cα atoms are within 8 Å and are more than four positions apart in sequence — a standard proxy for tertiary packing density. The bounding box is the smallest axis-aligned box enclosing all Cα atoms.

Secondary structure (3-state, P-SEA). Three-state secondary structure (P-SEA) collapses the eight DSSP classes into helix (a), strand (b), and coil (c). P-SEA assigns these from Cα geometry alone — distances and angles — without requiring backbone oxygens, so it works on any Cα trace.

Secondary structure (8-state, DSSP). DSSP 8-state secondary structure assigns each residue one of H (α-helix), G (3₁₀-helix), I (π-helix), E (extended β-strand), B (isolated β-bridge), T (hydrogen-bonded turn), S (bend), or '-' (coil). The assignment is computed from backbone hydrogen-bond geometry via the Kabsch–Sander algorithm.

Foldseek 3Di. A 3Di character summarizes, for each residue, the relative orientation of the Cα frame of its nearest spatial neighbor. Because it encodes fold topology rather than chemistry, 3Di alignments detect remote structural similarity that sequence alignment misses.

mmCIF coordinates. The mmCIF block holds the 3D Cartesian coordinates of each backbone atom (N, Cα, C, O) in ångströms. mmCIF is the PDB's canonical archive format — a tagged-loop text representation of the atomic model.

Sequence. Sequence gives the chain of amino acids in standard one-letter code (A=alanine, C=cysteine, …, Y=tyrosine), read N→C. It is the only feature that is directly encoded by the gene; all structural features are derived from the folded form of this sequ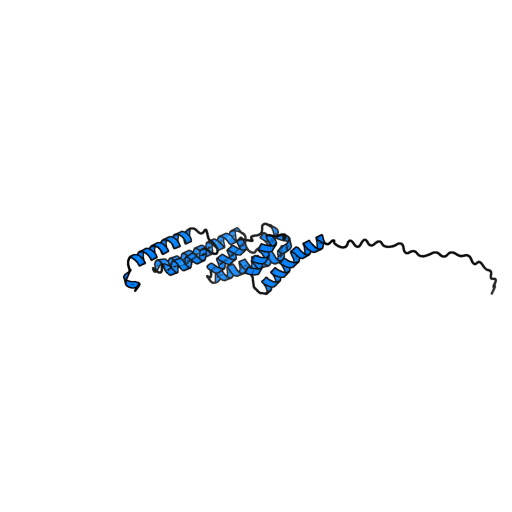ence.